Protein AF-A0A961D1Z7-F1 (afdb_monomer_lite)

Sequence (197 aa):
MRGFTRGAAAWIAILIVIGVMQIVRAQWFDATVFLGGAALLGADRLRPVRGTRRAALRVPTGAIAPVLIGAGVVAMLLSRHSLPLQVLICAIGAFVIVAASSGAPADADTDADAGAGGDAERWPPGVRRLAWSWSLIVIVGCLWELGEFIVGRVRPSEPAFALSDLADPALASPIGQALFVALWILGGWYLVSRARA

Secondary structure (DSSP, 8-state):
-----HHHHHHHHHHHHHHHHHHHTT-HHHHHHHHHHHHHHHHHHHS------PPP----HHHHHHHHHHHHHHHHHS-TT-HHHHHHHHHHHHHHHHHHHH---TTGGG-TT--SSS-S----HHHHHHHHHHHHHHHHHHHHHHHHHHHHHH-TTSPP--HHHHHHHHHHSHHHHHHHHHHHHHHHHHHHHHHH-

pLDDT: mean 78.61, std 14.69, range [36.41, 94.56]

Structure (mmCIF, N/CA/C/O backbone):
data_AF-A0A961D1Z7-F1
#
_entry.id   AF-A0A961D1Z7-F1
#
loop_
_atom_site.group_PDB
_atom_site.id
_atom_site.type_symbol
_atom_site.label_atom_id
_atom_site.label_alt_id
_atom_site.label_comp_id
_atom_site.label_asym_id
_atom_site.label_entity_id
_atom_site.label_seq_id
_atom_site.pdbx_PDB_ins_code
_atom_site.Cartn_x
_atom_site.Cartn_y
_atom_site.Cartn_z
_atom_site.occupancy
_atom_site.B_iso_or_equiv
_atom_site.auth_seq_id
_atom_site.auth_comp_id
_atom_site.auth_asym_id
_atom_site.auth_atom_id
_atom_site.pdbx_PDB_model_num
ATOM 1 N N . MET A 1 1 ? -12.103 -23.649 18.353 1.00 53.81 1 MET A N 1
ATOM 2 C CA . MET A 1 1 ? -11.420 -23.324 17.079 1.00 53.81 1 MET A CA 1
ATOM 3 C C . MET A 1 1 ? -12.339 -22.393 16.308 1.00 53.81 1 MET A C 1
ATOM 5 O O . MET A 1 1 ? -13.523 -22.697 16.242 1.00 53.81 1 MET A O 1
ATOM 9 N N . ARG A 1 2 ? -11.861 -21.252 15.795 1.00 60.81 2 ARG A N 1
ATOM 10 C CA . ARG A 1 2 ? -12.714 -20.387 14.962 1.00 60.81 2 ARG A CA 1
ATOM 11 C C . ARG A 1 2 ? -12.908 -21.081 13.613 1.00 60.81 2 ARG A C 1
ATOM 13 O O . ARG A 1 2 ? -11.921 -21.384 12.948 1.00 60.81 2 ARG A O 1
ATOM 20 N N . GLY A 1 3 ? -14.152 -21.354 13.219 1.00 67.75 3 GLY A N 1
ATOM 21 C CA . GLY A 1 3 ? -14.441 -21.869 11.879 1.00 67.75 3 GLY A CA 1
ATOM 22 C C . GLY A 1 3 ? -13.907 -20.914 10.805 1.00 67.75 3 GLY A C 1
ATOM 23 O O . GLY A 1 3 ? -13.894 -19.693 10.993 1.00 67.75 3 GLY A O 1
ATOM 24 N N . PHE A 1 4 ? -13.434 -21.450 9.679 1.00 75.44 4 PHE A N 1
ATOM 25 C CA . PHE A 1 4 ? -13.023 -20.619 8.550 1.00 75.44 4 PHE A CA 1
ATOM 26 C C . PHE A 1 4 ? -14.253 -19.933 7.953 1.00 75.44 4 PHE A C 1
ATOM 28 O O . PHE A 1 4 ? -15.052 -20.547 7.249 1.00 75.44 4 PHE A O 1
ATOM 35 N N . THR A 1 5 ? -14.408 -18.635 8.215 1.00 83.88 5 THR A N 1
ATOM 36 C CA . THR A 1 5 ? -15.363 -17.825 7.459 1.00 83.88 5 THR A CA 1
ATOM 37 C C . THR A 1 5 ? -14.906 -17.761 6.001 1.00 83.88 5 THR A C 1
ATOM 39 O O . THR A 1 5 ? -13.712 -17.623 5.721 1.00 83.88 5 THR A O 1
ATOM 42 N N . ARG A 1 6 ? -15.850 -17.839 5.054 1.00 81.12 6 ARG A N 1
ATOM 43 C CA . ARG A 1 6 ? -15.548 -17.801 3.608 1.00 81.12 6 ARG A CA 1
ATOM 44 C C . ARG A 1 6 ? -14.705 -16.580 3.226 1.00 81.12 6 ARG A C 1
ATOM 46 O O . ARG A 1 6 ? -13.773 -16.702 2.443 1.00 81.12 6 ARG A O 1
ATOM 53 N N . GLY A 1 7 ? -14.982 -15.427 3.841 1.00 81.50 7 GLY A N 1
ATOM 54 C CA . GLY A 1 7 ? -14.214 -14.200 3.616 1.00 81.50 7 GLY A CA 1
ATOM 55 C C . GLY A 1 7 ? -12.759 -14.299 4.078 1.00 81.50 7 GLY A C 1
ATOM 56 O O . GLY A 1 7 ? -11.861 -13.844 3.382 1.00 81.50 7 GLY A O 1
ATOM 57 N N . ALA A 1 8 ? -12.497 -14.941 5.216 1.00 80.06 8 ALA A N 1
ATOM 58 C CA . ALA 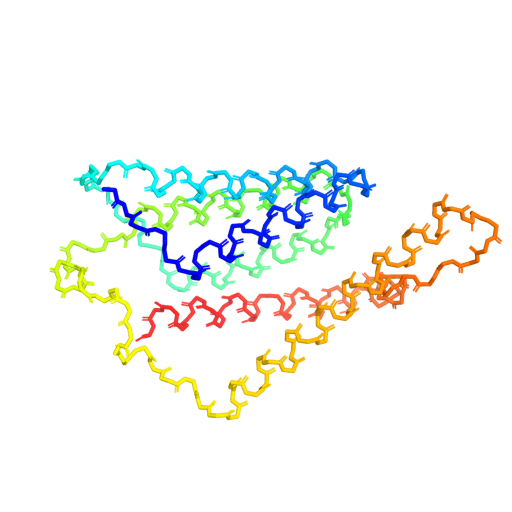A 1 8 ? -11.132 -15.120 5.697 1.00 80.06 8 ALA A CA 1
ATOM 59 C C . ALA A 1 8 ? -10.329 -16.097 4.840 1.00 80.06 8 ALA A C 1
ATOM 61 O O . ALA A 1 8 ? -9.167 -15.835 4.544 1.00 80.06 8 ALA A O 1
ATOM 62 N N . ALA A 1 9 ? -10.961 -17.199 4.427 1.00 87.06 9 ALA A N 1
ATOM 63 C CA . ALA A 1 9 ? -10.362 -18.141 3.490 1.00 87.06 9 ALA A CA 1
ATOM 64 C C . ALA A 1 9 ? -10.005 -17.440 2.170 1.00 87.06 9 ALA A C 1
ATOM 66 O O . ALA A 1 9 ? -8.892 -17.604 1.679 1.00 87.06 9 ALA A O 1
ATOM 67 N N . ALA A 1 10 ? -10.912 -16.605 1.648 1.00 85.81 10 ALA A N 1
ATOM 68 C CA . ALA A 1 10 ? -10.671 -15.818 0.443 1.00 85.81 10 ALA A CA 1
ATOM 69 C C . ALA A 1 10 ? -9.479 -14.861 0.608 1.00 85.81 10 ALA A C 1
ATOM 71 O O . ALA A 1 10 ? -8.598 -14.841 -0.244 1.00 85.81 10 ALA A O 1
ATOM 72 N N . TRP A 1 11 ? -9.396 -14.124 1.720 1.00 85.81 11 TRP A N 1
ATOM 73 C CA . TRP A 1 11 ? -8.263 -13.230 1.986 1.00 85.81 11 TRP A CA 1
ATOM 74 C C . TRP A 1 11 ? -6.929 -13.966 2.101 1.00 85.81 11 TRP A C 1
ATOM 76 O O . TRP A 1 11 ? -5.944 -13.536 1.506 1.00 85.81 11 TRP A O 1
ATOM 86 N N . ILE A 1 12 ? -6.890 -15.087 2.826 1.00 88.88 12 ILE A N 1
ATOM 87 C CA . ILE A 1 12 ? -5.676 -15.905 2.942 1.00 88.88 12 ILE A CA 1
ATOM 88 C C . ILE A 1 12 ? -5.259 -16.429 1.564 1.00 88.88 12 ILE A C 1
ATOM 90 O O . ILE A 1 12 ? -4.087 -16.333 1.211 1.00 88.88 12 ILE A O 1
ATOM 94 N N . ALA A 1 13 ? -6.208 -16.915 0.759 1.00 89.00 13 ALA A N 1
ATOM 95 C CA . ALA A 1 13 ? -5.935 -17.371 -0.600 1.00 89.00 13 ALA A CA 1
ATOM 96 C C . ALA A 1 13 ? -5.374 -16.244 -1.482 1.00 89.00 13 ALA A C 1
ATOM 98 O O . ALA A 1 13 ? -4.378 -16.456 -2.167 1.00 89.00 13 ALA A O 1
ATOM 99 N N . ILE A 1 14 ? -5.951 -15.039 -1.419 1.00 87.25 14 ILE A N 1
ATOM 100 C CA . ILE A 1 14 ? -5.452 -13.863 -2.149 1.00 87.25 14 ILE A CA 1
ATOM 101 C C . ILE A 1 14 ? -4.004 -13.551 -1.751 1.00 87.25 14 ILE A C 1
ATOM 103 O O . ILE A 1 14 ? -3.158 -13.395 -2.627 1.00 87.25 14 ILE A O 1
ATOM 107 N N . LEU A 1 15 ? -3.689 -13.509 -0.452 1.00 89.88 15 LEU A N 1
ATOM 108 C CA . LEU A 1 15 ? -2.325 -13.245 0.023 1.00 89.88 15 LEU A CA 1
ATOM 109 C C . LEU A 1 15 ? -1.331 -14.318 -0.439 1.00 89.88 15 LEU A C 1
ATOM 111 O O . LEU A 1 15 ? -0.210 -13.984 -0.815 1.00 89.88 15 LEU A O 1
ATOM 115 N N . ILE A 1 16 ? -1.742 -15.589 -0.456 1.00 93.69 16 ILE A N 1
ATOM 116 C CA . ILE A 1 16 ? -0.922 -16.690 -0.979 1.00 93.69 16 ILE A CA 1
ATOM 117 C C . ILE A 1 16 ? -0.660 -16.499 -2.472 1.00 93.69 16 ILE A C 1
ATOM 119 O O . ILE A 1 16 ? 0.490 -16.575 -2.894 1.00 93.69 16 ILE A O 1
ATOM 123 N N . VAL A 1 17 ? -1.700 -16.219 -3.263 1.00 90.88 17 VAL A N 1
ATOM 124 C CA . VAL A 1 17 ? -1.565 -15.991 -4.708 1.00 90.88 17 VAL A CA 1
ATOM 125 C C . VAL A 1 17 ? -0.614 -14.825 -4.977 1.00 90.88 17 VAL A C 1
ATOM 127 O O . VAL A 1 17 ? 0.315 -14.977 -5.766 1.00 90.88 17 VAL A O 1
ATOM 130 N N . ILE A 1 18 ? -0.774 -13.697 -4.275 1.00 89.62 18 ILE A N 1
ATOM 131 C CA . ILE A 1 18 ? 0.143 -12.553 -4.389 1.00 89.62 18 ILE A CA 1
ATOM 132 C C . ILE A 1 18 ? 1.567 -12.968 -4.000 1.00 89.62 18 ILE A C 1
ATOM 134 O O . ILE A 1 18 ? 2.507 -12.698 -4.740 1.00 89.62 18 ILE A O 1
ATOM 138 N N . GLY A 1 19 ? 1.747 -13.657 -2.874 1.00 92.19 19 GLY A N 1
ATOM 139 C CA . GLY A 1 19 ? 3.060 -14.103 -2.414 1.00 92.19 19 GLY A CA 1
ATOM 140 C C . GLY A 1 19 ? 3.781 -15.006 -3.420 1.00 92.19 19 GLY A C 1
ATOM 141 O O . GLY A 1 19 ? 4.952 -14.781 -3.720 1.00 92.19 19 GLY A O 1
ATOM 142 N N . VAL A 1 20 ? 3.075 -15.980 -4.001 1.00 91.62 20 VAL A N 1
ATOM 143 C CA . VAL A 1 20 ? 3.607 -16.868 -5.051 1.00 91.62 20 VAL A CA 1
ATOM 144 C C . VAL A 1 20 ? 4.015 -16.070 -6.287 1.00 91.62 20 VAL A C 1
ATOM 146 O O . VAL A 1 20 ? 5.102 -16.272 -6.828 1.00 91.62 20 VAL A O 1
ATOM 149 N N . MET A 1 21 ? 3.184 -15.117 -6.702 1.00 86.25 21 MET A N 1
ATOM 150 C CA . MET A 1 21 ? 3.496 -14.227 -7.818 1.00 86.25 21 MET A CA 1
ATOM 151 C C . MET A 1 21 ? 4.768 -13.407 -7.576 1.00 86.25 21 MET A C 1
ATOM 153 O O . MET A 1 21 ? 5.585 -13.249 -8.483 1.00 86.25 21 MET A O 1
ATOM 157 N N . GLN A 1 22 ? 4.988 -12.930 -6.349 1.00 89.38 22 GLN A N 1
ATOM 158 C CA . GLN A 1 22 ? 6.203 -12.185 -6.012 1.00 89.38 22 GLN A CA 1
ATOM 159 C C . GLN A 1 22 ? 7.463 -13.063 -6.028 1.00 89.38 22 GLN A C 1
ATOM 161 O O . GLN A 1 22 ? 8.524 -12.590 -6.437 1.00 89.38 22 GLN A O 1
ATOM 166 N N . ILE A 1 23 ? 7.356 -14.354 -5.686 1.00 90.75 23 ILE A N 1
ATOM 167 C CA . ILE A 1 23 ? 8.459 -15.321 -5.854 1.00 90.75 23 ILE A CA 1
ATOM 168 C C . ILE A 1 23 ? 8.823 -15.454 -7.334 1.00 90.75 23 ILE A C 1
ATOM 170 O O . ILE A 1 23 ? 9.996 -15.379 -7.693 1.00 90.75 23 ILE A O 1
ATOM 174 N N . VAL A 1 24 ? 7.821 -15.595 -8.206 1.00 86.06 24 VAL A N 1
ATOM 175 C CA . VAL A 1 24 ? 8.023 -15.692 -9.660 1.00 86.06 24 VAL A CA 1
ATOM 176 C C . VAL A 1 24 ? 8.729 -14.439 -10.209 1.00 86.06 24 VAL A C 1
ATOM 178 O O . VAL A 1 24 ? 9.620 -14.546 -11.058 1.00 86.06 24 VAL A O 1
ATOM 181 N N . ARG A 1 25 ? 8.411 -13.260 -9.658 1.00 82.69 25 ARG A N 1
ATOM 182 C CA . ARG A 1 25 ? 9.062 -11.973 -9.968 1.00 82.69 25 ARG A CA 1
ATOM 183 C C . ARG A 1 25 ? 10.421 -11.755 -9.285 1.00 82.69 25 ARG A C 1
ATOM 185 O O . ARG A 1 25 ? 11.023 -10.702 -9.484 1.00 82.69 25 ARG A O 1
ATOM 192 N N . ALA A 1 26 ? 10.918 -12.721 -8.508 1.00 87.75 26 ALA A N 1
ATOM 193 C CA . ALA A 1 26 ? 12.137 -12.614 -7.698 1.00 87.75 26 ALA A CA 1
ATOM 194 C C . ALA A 1 26 ? 12.136 -11.429 -6.702 1.00 87.75 26 ALA A C 1
ATOM 196 O O . ALA A 1 26 ? 13.191 -10.922 -6.322 1.00 87.75 26 ALA A O 1
ATOM 197 N N . GLN A 1 27 ? 10.952 -11.002 -6.251 1.00 87.50 27 GLN A N 1
ATOM 198 C CA . GLN A 1 27 ? 10.766 -9.969 -5.228 1.00 87.50 27 GLN A CA 1
ATOM 199 C C . GLN A 1 27 ? 10.616 -10.627 -3.850 1.00 87.50 27 GLN A C 1
ATOM 201 O O . GLN A 1 27 ? 9.523 -10.744 -3.293 1.00 87.50 27 GLN A O 1
ATOM 206 N N . TRP A 1 28 ? 11.734 -11.107 -3.301 1.00 90.19 28 TRP A N 1
ATOM 207 C CA . TRP A 1 28 ? 11.751 -11.913 -2.072 1.00 90.19 28 TRP A CA 1
ATOM 208 C C . TRP A 1 28 ? 11.173 -11.198 -0.846 1.00 90.19 28 TRP A C 1
ATOM 210 O O . TRP A 1 28 ? 10.519 -11.834 -0.016 1.00 90.19 28 TRP A O 1
ATOM 220 N N . PHE A 1 29 ? 11.392 -9.885 -0.735 1.00 86.69 29 PHE A N 1
ATOM 221 C CA . PHE A 1 29 ? 10.845 -9.081 0.358 1.00 86.69 29 PHE A CA 1
ATOM 222 C C . PHE A 1 29 ? 9.312 -9.085 0.327 1.00 86.69 29 PHE A C 1
ATOM 224 O O . PHE A 1 29 ? 8.680 -9.505 1.296 1.00 86.69 29 PHE A O 1
ATOM 231 N N . ASP A 1 30 ? 8.721 -8.727 -0.815 1.00 85.81 30 ASP A N 1
ATOM 232 C CA . ASP A 1 30 ? 7.268 -8.689 -0.983 1.00 85.81 30 ASP A CA 1
ATOM 233 C C . ASP A 1 30 ? 6.652 -10.074 -0.768 1.00 85.81 30 A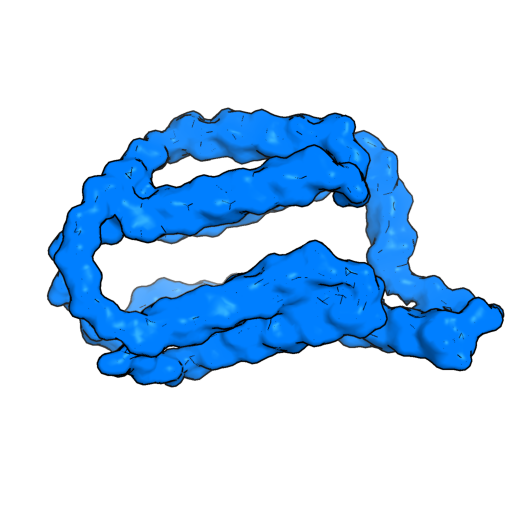SP A C 1
ATOM 235 O O . ASP A 1 30 ? 5.683 -10.218 -0.022 1.00 85.81 30 ASP A O 1
ATOM 239 N N . ALA A 1 31 ? 7.257 -11.117 -1.346 1.00 91.88 31 ALA A N 1
ATOM 240 C CA . ALA A 1 31 ? 6.827 -12.496 -1.135 1.00 91.88 31 ALA A CA 1
ATOM 241 C C . ALA A 1 31 ? 6.768 -12.855 0.358 1.00 91.88 31 ALA A C 1
ATOM 243 O O . ALA A 1 31 ? 5.783 -13.429 0.822 1.00 91.88 31 ALA A O 1
ATOM 244 N N . THR A 1 32 ? 7.794 -12.471 1.121 1.00 91.44 32 THR A N 1
ATOM 245 C CA . THR A 1 32 ? 7.872 -12.731 2.564 1.00 91.44 32 THR A CA 1
ATOM 246 C C . THR A 1 32 ? 6.786 -11.983 3.328 1.00 91.44 32 THR A C 1
ATOM 248 O O . THR A 1 32 ? 6.157 -12.564 4.211 1.00 91.44 32 THR A O 1
ATOM 251 N N . VAL A 1 33 ? 6.516 -10.723 2.979 1.00 88.31 33 VAL A N 1
ATOM 252 C CA . VAL A 1 33 ? 5.456 -9.926 3.614 1.00 88.31 33 VAL A CA 1
ATOM 253 C C . VAL A 1 33 ? 4.083 -10.561 3.378 1.00 88.31 33 VAL A C 1
ATOM 255 O O . VAL A 1 33 ? 3.330 -10.771 4.331 1.00 88.31 33 VAL A O 1
ATOM 258 N N . PHE A 1 34 ? 3.761 -10.925 2.133 1.00 91.25 34 PHE A N 1
ATOM 259 C CA . PHE A 1 34 ? 2.452 -11.487 1.793 1.00 91.25 34 PHE A CA 1
ATOM 260 C C . PHE A 1 34 ? 2.254 -12.908 2.337 1.00 91.25 34 PHE A C 1
ATOM 262 O O . PHE A 1 34 ? 1.225 -13.188 2.959 1.00 91.25 34 PHE A O 1
ATOM 269 N N . LEU A 1 35 ? 3.240 -13.796 2.175 1.00 94.56 35 LEU A N 1
ATOM 270 C CA . LEU A 1 35 ? 3.168 -15.163 2.705 1.00 94.56 35 LEU A CA 1
ATOM 271 C C . LEU A 1 35 ? 3.238 -15.188 4.233 1.00 94.56 35 LEU A C 1
ATOM 273 O O . LEU A 1 35 ? 2.509 -15.950 4.866 1.00 94.56 35 LEU A O 1
ATOM 277 N N . GLY A 1 36 ? 4.055 -14.324 4.838 1.00 92.06 36 GLY A N 1
ATOM 278 C CA . GLY A 1 36 ? 4.109 -14.141 6.286 1.00 92.06 36 GLY A CA 1
ATOM 279 C C . GLY A 1 36 ? 2.772 -13.656 6.843 1.00 92.06 36 GLY A C 1
ATOM 280 O O . GLY A 1 36 ? 2.272 -14.217 7.816 1.00 92.06 36 GLY A O 1
ATOM 281 N N . GLY A 1 37 ? 2.135 -12.683 6.182 1.00 88.50 37 GLY A N 1
ATOM 282 C CA . GLY A 1 37 ? 0.782 -12.232 6.513 1.00 88.50 37 GLY A CA 1
ATOM 283 C C . GLY A 1 37 ? -0.259 -13.350 6.411 1.00 88.50 37 GLY A C 1
ATOM 284 O O . GLY A 1 37 ? -1.054 -13.534 7.334 1.00 88.50 37 GLY A O 1
ATOM 285 N N . ALA A 1 38 ? -0.223 -14.147 5.338 1.00 91.50 38 ALA A N 1
ATOM 286 C CA . ALA A 1 38 ? -1.102 -15.306 5.168 1.00 91.50 38 ALA A CA 1
ATOM 287 C C . ALA A 1 38 ? -0.904 -16.349 6.281 1.00 91.50 38 ALA A C 1
ATOM 289 O O . ALA A 1 38 ? -1.881 -16.838 6.854 1.00 91.50 38 ALA A O 1
ATOM 290 N N . ALA A 1 39 ? 0.350 -16.652 6.627 1.00 91.75 39 ALA A N 1
ATOM 291 C CA . ALA A 1 39 ? 0.698 -17.586 7.692 1.00 91.75 39 ALA A CA 1
ATOM 292 C C . ALA A 1 39 ? 0.244 -17.081 9.068 1.00 91.75 39 ALA A C 1
ATOM 294 O O . ALA A 1 39 ? -0.341 -17.845 9.834 1.00 91.75 39 ALA A O 1
ATOM 295 N N . LEU A 1 40 ? 0.449 -15.794 9.370 1.00 87.19 40 LEU A N 1
ATOM 296 C CA . LEU A 1 40 ? -0.011 -15.172 10.614 1.00 87.19 40 LEU A CA 1
ATOM 297 C C . LEU A 1 40 ? -1.537 -15.198 10.727 1.00 87.19 40 LEU A C 1
ATOM 299 O O . LEU A 1 40 ? -2.057 -15.568 11.779 1.00 87.19 40 LEU A O 1
ATOM 303 N N . LEU A 1 41 ? -2.255 -14.869 9.650 1.00 84.69 41 LEU A N 1
ATOM 304 C CA . LEU A 1 41 ? -3.716 -14.941 9.615 1.00 84.69 41 LEU A CA 1
ATOM 305 C C . LEU A 1 41 ? -4.219 -16.377 9.781 1.00 84.69 41 LEU A C 1
ATOM 307 O O . LEU A 1 41 ? -5.170 -16.602 10.524 1.00 84.69 41 LEU A O 1
ATOM 311 N N . GLY A 1 42 ? -3.575 -17.352 9.137 1.00 87.31 42 GLY A N 1
ATOM 312 C CA . GLY A 1 42 ? -3.885 -18.769 9.324 1.00 87.31 42 GLY A CA 1
ATOM 313 C C . GLY A 1 42 ? -3.642 -19.224 10.765 1.00 87.31 42 GLY A C 1
ATOM 314 O O . GLY A 1 42 ? -4.515 -19.839 11.378 1.00 87.31 42 GLY A O 1
ATOM 315 N N . ALA A 1 43 ? -2.494 -18.861 11.340 1.00 86.56 43 ALA A N 1
ATOM 316 C CA . ALA A 1 43 ? -2.125 -19.196 12.711 1.00 86.56 43 ALA A CA 1
ATOM 317 C C . ALA A 1 43 ? -3.069 -18.564 13.744 1.00 86.56 43 ALA A C 1
ATOM 319 O O . ALA A 1 43 ? -3.440 -19.230 14.710 1.00 86.56 43 ALA A O 1
ATOM 320 N N . ASP A 1 44 ? -3.506 -17.319 13.535 1.00 82.25 44 ASP A N 1
ATOM 321 C CA . ASP A 1 44 ? -4.490 -16.653 14.397 1.00 82.25 44 ASP A CA 1
ATOM 322 C C . ASP A 1 44 ? -5.809 -17.441 14.482 1.00 82.25 44 ASP A C 1
ATOM 324 O O . ASP A 1 44 ? -6.408 -17.543 15.551 1.00 82.25 44 ASP A O 1
ATOM 328 N N . ARG A 1 45 ? -6.231 -18.106 13.397 1.00 81.12 45 ARG A N 1
ATOM 329 C CA . ARG A 1 45 ? -7.438 -18.958 13.410 1.00 81.12 45 ARG A CA 1
ATOM 330 C C . ARG A 1 45 ? -7.270 -20.254 14.184 1.00 81.12 45 ARG A C 1
ATOM 332 O O . ARG A 1 45 ? -8.251 -20.775 14.721 1.00 81.12 45 ARG A O 1
ATOM 339 N N . LEU A 1 46 ? -6.044 -20.759 14.247 1.00 81.06 46 LEU A N 1
ATOM 340 C CA . LEU A 1 46 ? -5.709 -21.983 14.967 1.00 81.06 46 LEU A CA 1
ATOM 341 C C . LEU A 1 46 ? -5.474 -21.732 16.463 1.00 81.06 46 LEU A C 1
ATOM 343 O O . LEU A 1 46 ? -5.552 -22.675 17.252 1.00 81.06 46 LEU A O 1
ATOM 347 N N . ARG A 1 47 ? -5.215 -20.484 16.881 1.00 74.19 47 ARG A N 1
ATOM 348 C CA . ARG A 1 47 ? -4.950 -20.159 18.288 1.00 74.19 47 ARG A CA 1
ATOM 349 C C . ARG A 1 47 ? -6.201 -20.348 19.164 1.00 74.19 47 ARG A C 1
ATOM 351 O O . ARG A 1 47 ? -7.263 -19.801 18.858 1.00 74.19 47 ARG A O 1
ATOM 358 N N . PRO A 1 48 ? -6.094 -21.084 20.288 1.00 63.66 48 PRO A N 1
ATOM 359 C CA . PRO A 1 48 ? -7.123 -21.096 21.322 1.00 63.66 48 PRO A CA 1
ATOM 360 C C . PRO A 1 48 ? -7.307 -19.685 21.890 1.00 63.66 48 PRO A C 1
ATOM 362 O O . PRO A 1 48 ? -6.318 -18.990 22.131 1.00 63.66 48 PRO A O 1
ATOM 365 N N . VAL A 1 49 ? -8.555 -19.274 22.133 1.00 59.09 49 VAL A N 1
ATOM 366 C CA . VAL A 1 49 ? -8.883 -17.988 22.765 1.00 59.09 49 VAL A CA 1
ATOM 367 C C . VAL A 1 49 ? -8.341 -18.004 24.195 1.00 59.09 49 VAL A C 1
ATOM 369 O O . VAL A 1 49 ? -8.989 -18.487 25.117 1.00 59.09 49 VAL A O 1
ATOM 372 N N . ARG A 1 50 ? -7.112 -17.529 24.392 1.00 55.66 50 ARG A N 1
ATOM 373 C CA . ARG A 1 50 ? -6.578 -17.235 25.722 1.00 55.66 50 ARG A CA 1
ATOM 374 C C . ARG A 1 50 ? -6.750 -15.742 25.944 1.00 55.66 50 ARG A C 1
ATOM 376 O O . ARG A 1 50 ? -6.018 -14.942 25.372 1.00 55.66 50 ARG A O 1
ATOM 383 N N . GLY A 1 51 ? -7.762 -15.394 26.738 1.00 52.22 51 GLY A N 1
ATOM 384 C CA . GLY A 1 51 ? -8.147 -14.028 27.092 1.00 52.22 51 GLY A CA 1
ATOM 385 C C . GLY A 1 51 ? -7.128 -13.334 27.993 1.00 52.22 51 GLY A C 1
ATOM 386 O O . GLY A 1 51 ? -7.425 -12.980 29.129 1.00 52.22 51 GLY A O 1
ATOM 387 N N . THR A 1 52 ? -5.904 -13.134 27.510 1.00 52.84 52 THR A N 1
ATOM 388 C CA . THR A 1 52 ? -4.951 -12.259 28.190 1.00 52.84 52 THR A CA 1
ATOM 389 C C . THR A 1 52 ? -5.323 -10.815 27.884 1.00 52.84 52 THR A C 1
ATOM 391 O O . THR A 1 52 ? -5.030 -10.320 26.795 1.00 52.84 52 THR A O 1
ATOM 394 N N . ARG A 1 53 ? -5.975 -10.156 28.851 1.00 51.97 53 ARG A N 1
ATOM 395 C CA . ARG A 1 53 ? -6.187 -8.703 28.876 1.00 51.97 53 ARG A CA 1
ATOM 396 C C . ARG A 1 53 ? -4.838 -8.010 28.683 1.00 51.97 53 ARG A C 1
ATOM 398 O O . ARG A 1 53 ? -3.989 -8.054 29.570 1.00 51.97 53 ARG A O 1
ATOM 405 N N . ARG A 1 54 ? -4.624 -7.394 27.524 1.00 55.28 54 ARG A N 1
ATOM 406 C CA . ARG A 1 54 ? -3.495 -6.486 27.300 1.00 55.28 54 ARG A CA 1
ATOM 407 C C . ARG A 1 54 ? -4.020 -5.063 27.387 1.00 55.28 54 ARG A C 1
ATOM 409 O O . ARG A 1 54 ? -5.103 -4.775 26.892 1.00 55.28 54 ARG A O 1
ATOM 416 N N . ALA A 1 55 ? -3.274 -4.201 28.070 1.00 55.41 55 ALA A N 1
ATOM 417 C CA . ALA A 1 55 ? -3.607 -2.789 28.157 1.00 55.41 55 ALA A CA 1
ATOM 418 C C . ALA A 1 55 ? -3.575 -2.173 26.751 1.00 55.41 55 ALA A C 1
ATOM 420 O O . ALA A 1 55 ? -2.594 -2.339 26.026 1.00 55.41 55 ALA A O 1
ATOM 421 N N . ALA A 1 56 ? -4.647 -1.477 26.381 1.00 58.84 56 ALA A N 1
ATOM 422 C CA . ALA A 1 56 ? -4.771 -0.832 25.085 1.00 58.84 56 ALA A CA 1
ATOM 423 C C . ALA A 1 56 ? -3.825 0.354 24.949 1.00 58.84 56 ALA A C 1
ATOM 425 O O . ALA A 1 56 ? -3.930 1.317 25.712 1.00 58.84 56 ALA A O 1
ATOM 426 N N . LEU A 1 57 ? -2.962 0.334 23.923 1.00 62.59 57 LEU A N 1
ATOM 427 C CA . LEU A 1 57 ? -2.357 1.569 23.442 1.00 62.59 57 LEU A CA 1
ATOM 428 C C . LEU A 1 57 ? -3.465 2.400 22.794 1.00 62.59 57 LEU A C 1
ATOM 430 O O . LEU A 1 57 ? -3.837 2.214 21.635 1.00 62.59 57 LEU A O 1
ATOM 434 N N . ARG A 1 58 ? -4.009 3.342 23.562 1.00 67.62 58 ARG A N 1
ATOM 435 C CA . ARG A 1 58 ? -4.906 4.366 23.035 1.00 67.62 58 ARG A CA 1
ATOM 436 C C . ARG A 1 58 ? -4.070 5.389 22.279 1.00 67.62 58 ARG A C 1
ATOM 438 O O . ARG A 1 58 ? -3.565 6.338 22.867 1.00 67.62 58 ARG A O 1
ATOM 445 N N . VAL A 1 59 ? -3.912 5.186 20.973 1.00 67.44 59 VAL A N 1
ATOM 446 C CA . VAL A 1 59 ? -3.282 6.186 20.103 1.00 67.44 59 VAL A CA 1
ATOM 447 C C . VAL A 1 59 ? -4.299 7.307 19.851 1.00 67.44 59 VAL A C 1
ATOM 449 O O . VAL A 1 59 ? -5.328 7.047 19.209 1.00 67.44 59 VAL A O 1
ATOM 452 N N . PRO A 1 60 ? -4.056 8.539 20.344 1.00 74.06 60 PRO A N 1
ATOM 453 C CA . PRO A 1 60 ? -4.981 9.644 20.137 1.00 74.06 60 PRO A CA 1
ATOM 454 C C . PRO A 1 60 ? -5.105 9.927 18.638 1.00 74.06 60 PRO A C 1
ATOM 456 O O . PRO A 1 60 ? -4.103 10.020 17.933 1.00 74.06 60 PRO A O 1
ATOM 459 N N . THR A 1 61 ? -6.336 10.072 18.138 1.00 70.81 61 THR A N 1
ATOM 460 C CA . THR A 1 61 ? -6.612 10.295 16.705 1.00 70.81 61 THR A CA 1
ATOM 461 C C . THR A 1 61 ? -5.847 11.502 16.152 1.00 70.81 61 THR A C 1
ATOM 463 O O . THR A 1 61 ? -5.351 11.456 15.030 1.00 70.81 61 THR A O 1
ATOM 466 N N . GLY A 1 62 ? -5.665 12.542 16.975 1.00 77.38 62 GLY A N 1
ATOM 467 C CA . GLY A 1 62 ? -4.881 13.729 16.625 1.00 77.38 62 GLY A CA 1
ATOM 468 C C . GLY A 1 62 ? -3.389 13.467 16.388 1.00 77.38 62 GLY A C 1
ATOM 469 O O . GLY A 1 62 ? -2.764 14.229 15.663 1.00 77.38 62 GLY A O 1
ATOM 470 N N . ALA A 1 63 ? -2.820 12.381 16.928 1.00 78.94 63 ALA A N 1
ATOM 471 C CA . ALA A 1 63 ? -1.430 11.993 16.673 1.00 78.94 63 ALA A CA 1
ATOM 472 C C . ALA A 1 63 ? -1.266 11.137 15.406 1.00 78.94 63 ALA A C 1
ATOM 474 O O . ALA A 1 63 ? -0.161 11.024 14.886 1.00 78.94 63 ALA A O 1
ATOM 475 N N . ILE A 1 64 ? -2.346 10.555 14.874 1.00 76.81 64 ILE A N 1
ATOM 476 C CA . ILE A 1 64 ? -2.277 9.684 13.691 1.00 76.81 64 ILE A CA 1
ATOM 477 C C . ILE A 1 64 ? -1.968 10.504 12.439 1.00 76.81 64 ILE A C 1
ATOM 479 O O . ILE A 1 64 ? -1.081 10.137 11.677 1.00 76.81 64 ILE A O 1
ATOM 483 N N . ALA A 1 65 ? -2.657 11.631 12.247 1.00 76.94 65 ALA A N 1
ATOM 484 C CA . ALA A 1 65 ? -2.454 12.496 11.086 1.00 76.94 65 ALA A CA 1
ATOM 485 C C . ALA A 1 65 ? -0.995 12.980 10.933 1.00 76.94 65 ALA A C 1
ATOM 487 O O . ALA A 1 65 ? -0.417 12.735 9.874 1.00 76.94 65 ALA A O 1
ATOM 488 N N . PRO A 1 66 ? -0.347 13.594 11.948 1.00 80.25 66 PRO A N 1
ATOM 489 C CA . PRO A 1 66 ? 1.037 14.043 11.813 1.00 80.25 66 PRO A CA 1
ATOM 490 C C . PRO A 1 66 ? 2.023 12.882 11.644 1.00 80.25 66 PRO A C 1
ATOM 492 O O . PRO A 1 66 ? 2.994 13.031 10.909 1.00 80.25 66 PRO A O 1
ATOM 495 N N . VAL A 1 67 ? 1.771 11.716 12.254 1.00 82.50 67 VAL A N 1
ATOM 496 C CA . VAL A 1 67 ? 2.608 10.519 12.053 1.00 82.50 67 VAL A CA 1
ATOM 497 C C . VAL A 1 67 ? 2.500 10.007 10.616 1.00 82.50 67 VAL A C 1
ATOM 499 O O . VAL A 1 67 ? 3.524 9.724 10.001 1.00 82.50 67 VAL A O 1
ATOM 502 N N . LEU A 1 68 ? 1.288 9.928 10.056 1.00 80.31 68 LEU A N 1
ATOM 503 C CA . LEU A 1 68 ? 1.079 9.516 8.664 1.00 80.31 68 LEU A CA 1
ATOM 504 C C . LEU A 1 68 ? 1.699 10.513 7.680 1.00 80.31 68 LEU A C 1
ATOM 506 O O . LEU A 1 68 ? 2.363 10.095 6.735 1.00 80.31 68 LEU A O 1
ATOM 510 N N . ILE A 1 69 ? 1.531 11.816 7.921 1.00 83.50 69 ILE A N 1
ATOM 511 C CA . ILE A 1 69 ? 2.148 12.870 7.106 1.00 83.50 69 ILE A CA 1
ATOM 512 C C . ILE A 1 69 ? 3.674 12.775 7.185 1.00 83.50 69 ILE A C 1
ATOM 514 O O . ILE A 1 69 ? 4.332 12.739 6.149 1.00 83.50 69 ILE A O 1
ATOM 518 N N . GLY A 1 70 ? 4.242 12.681 8.390 1.00 85.81 70 GLY A N 1
ATOM 519 C CA . GLY A 1 70 ? 5.685 12.555 8.592 1.00 85.81 70 GLY A CA 1
ATOM 520 C C . GLY A 1 70 ? 6.260 11.314 7.909 1.00 85.81 70 GLY A C 1
ATOM 521 O O . GLY A 1 70 ? 7.248 11.416 7.187 1.00 85.81 70 GLY A O 1
ATOM 522 N N . ALA A 1 71 ? 5.605 10.159 8.059 1.00 83.25 71 ALA A N 1
ATOM 523 C CA . ALA A 1 71 ? 5.985 8.932 7.364 1.00 83.25 71 ALA A CA 1
ATOM 524 C C . ALA A 1 71 ? 5.913 9.085 5.836 1.00 83.25 71 ALA A C 1
ATOM 526 O O . ALA A 1 71 ? 6.816 8.628 5.139 1.00 83.25 71 ALA A O 1
ATOM 527 N N . GLY A 1 72 ? 4.884 9.764 5.319 1.00 82.19 72 GLY A N 1
ATOM 528 C CA . GLY A 1 72 ? 4.747 10.074 3.896 1.00 82.19 72 GLY A CA 1
ATOM 529 C C . GLY A 1 72 ? 5.873 10.960 3.369 1.00 82.19 72 GLY A C 1
ATOM 530 O O . GLY A 1 72 ? 6.462 10.648 2.339 1.00 82.19 72 GLY A O 1
ATOM 531 N N . VAL A 1 73 ? 6.231 12.018 4.101 1.00 85.81 73 VAL A N 1
ATOM 532 C CA . VAL A 1 73 ? 7.354 12.900 3.746 1.00 85.81 73 VAL A CA 1
ATOM 533 C C . VAL A 1 73 ? 8.668 12.122 3.731 1.00 85.81 73 VAL A C 1
ATOM 535 O O . VAL A 1 73 ? 9.415 12.214 2.762 1.00 85.81 73 VAL A O 1
ATOM 538 N N . VAL A 1 74 ? 8.941 11.308 4.756 1.00 85.88 74 VAL A N 1
ATOM 539 C CA . VAL A 1 74 ? 10.146 10.461 4.781 1.00 85.88 74 VAL A CA 1
ATOM 540 C C . VAL A 1 74 ? 10.146 9.490 3.600 1.00 85.88 74 VAL A C 1
ATOM 542 O O . VAL A 1 74 ? 11.173 9.336 2.945 1.00 85.88 74 VAL A O 1
ATOM 545 N N . ALA A 1 75 ? 9.003 8.884 3.272 1.00 81.19 75 ALA A N 1
ATOM 546 C CA . ALA A 1 75 ? 8.891 7.975 2.136 1.00 81.19 75 ALA A CA 1
ATOM 547 C C . ALA A 1 75 ? 9.191 8.654 0.788 1.00 81.19 75 ALA A C 1
ATOM 549 O O . ALA A 1 75 ? 9.769 8.011 -0.081 1.00 81.19 75 ALA A O 1
ATOM 550 N N . MET A 1 76 ? 8.860 9.940 0.622 1.00 83.06 76 MET A N 1
ATOM 551 C CA . MET A 1 76 ? 9.204 10.712 -0.583 1.00 83.06 76 MET A CA 1
ATOM 552 C C . MET A 1 76 ? 10.701 11.021 -0.699 1.00 83.06 76 MET A C 1
ATOM 554 O O . MET A 1 76 ? 11.216 11.174 -1.802 1.00 83.06 76 MET A O 1
ATOM 558 N N . LEU A 1 77 ? 11.404 11.140 0.428 1.00 85.62 77 LEU A N 1
ATOM 559 C CA . LEU A 1 77 ? 12.841 11.435 0.445 1.00 85.62 77 LEU A CA 1
ATOM 560 C C . LEU A 1 77 ? 13.703 10.188 0.223 1.00 85.62 77 LEU A C 1
ATOM 562 O O . LEU A 1 77 ? 14.878 10.296 -0.130 1.00 85.62 77 LEU A O 1
ATOM 566 N N . LEU A 1 78 ? 13.142 9.003 0.454 1.00 86.19 78 LEU A N 1
ATOM 567 C CA . LEU A 1 78 ? 13.839 7.738 0.288 1.00 86.19 78 LEU A CA 1
ATOM 568 C C . LEU A 1 78 ? 13.675 7.214 -1.138 1.00 86.19 78 LEU A C 1
ATOM 570 O O . LEU A 1 78 ? 12.599 7.265 -1.727 1.00 86.19 78 LEU A O 1
ATOM 574 N N . SER A 1 79 ? 14.744 6.633 -1.688 1.00 82.38 79 SER A N 1
ATOM 575 C CA . SER A 1 79 ? 14.636 5.919 -2.962 1.00 82.38 79 SER A CA 1
ATOM 576 C C . SER A 1 79 ? 13.650 4.754 -2.817 1.00 82.38 79 SER A C 1
ATOM 578 O O . SER A 1 79 ? 13.712 3.994 -1.844 1.00 82.38 79 SER A O 1
ATOM 580 N N . ARG A 1 80 ? 12.757 4.605 -3.804 1.00 72.25 80 ARG A N 1
ATOM 581 C CA . ARG A 1 80 ? 11.692 3.586 -3.859 1.00 72.25 80 ARG A CA 1
ATOM 582 C C . ARG A 1 80 ? 12.195 2.165 -3.589 1.00 72.25 80 ARG A C 1
ATOM 584 O O . ARG A 1 80 ? 11.467 1.355 -3.029 1.00 72.25 80 ARG A O 1
ATOM 591 N N . HIS A 1 81 ? 13.433 1.866 -3.970 1.00 75.12 81 HIS A N 1
ATOM 592 C CA . HIS A 1 81 ? 14.028 0.535 -3.823 1.00 75.12 81 HIS A CA 1
ATOM 593 C C . HIS A 1 81 ? 15.055 0.461 -2.687 1.00 75.12 81 HIS A C 1
ATOM 595 O O . HIS A 1 81 ? 15.832 -0.487 -2.603 1.00 75.12 81 HIS A O 1
ATOM 601 N N . SER A 1 82 ? 15.091 1.467 -1.813 1.00 85.88 82 SER A N 1
ATOM 602 C CA . SER A 1 82 ? 16.084 1.545 -0.747 1.00 85.88 82 SER A CA 1
ATOM 603 C C . SER A 1 82 ? 15.692 0.714 0.478 1.00 85.88 82 SER A C 1
ATOM 605 O O . SER A 1 82 ? 14.529 0.656 0.882 1.00 85.88 82 SER A O 1
ATOM 607 N N . LEU A 1 83 ? 16.696 0.100 1.110 1.00 88.00 83 LEU A N 1
ATOM 608 C CA . LEU A 1 83 ? 16.540 -0.634 2.369 1.00 88.00 83 LEU A CA 1
ATOM 609 C C . LEU A 1 83 ? 15.877 0.215 3.479 1.00 88.00 83 LEU A C 1
ATOM 611 O O . LEU A 1 83 ? 14.996 -0.309 4.160 1.00 88.00 83 LEU A O 1
ATOM 615 N N . PRO A 1 84 ? 16.207 1.515 3.663 1.00 89.31 84 PRO A N 1
ATOM 616 C CA . PRO A 1 84 ? 15.544 2.348 4.665 1.00 89.31 84 PRO A CA 1
ATOM 617 C C . PRO A 1 84 ? 14.027 2.448 4.478 1.00 89.31 84 PRO A C 1
ATOM 619 O O . PRO A 1 84 ? 13.296 2.435 5.467 1.00 89.31 84 PRO A O 1
ATOM 622 N N . LEU A 1 85 ? 13.539 2.502 3.233 1.00 85.19 85 LEU A N 1
ATOM 623 C CA . LEU A 1 85 ? 12.101 2.563 2.965 1.00 85.19 85 LEU A CA 1
ATOM 624 C C . LEU A 1 85 ? 11.412 1.253 3.365 1.00 85.19 85 LEU A C 1
ATOM 626 O O . LEU A 1 85 ? 10.350 1.278 3.983 1.00 85.19 85 LEU A O 1
ATOM 630 N N . GLN A 1 86 ? 12.043 0.113 3.080 1.00 83.81 86 GLN A N 1
ATOM 631 C CA . GLN A 1 86 ? 11.543 -1.198 3.505 1.00 83.81 86 GLN A CA 1
ATOM 632 C C . GLN A 1 86 ? 11.472 -1.297 5.033 1.00 83.81 86 GLN A C 1
ATOM 634 O O . GLN A 1 86 ? 10.455 -1.722 5.580 1.00 83.81 86 GLN A O 1
ATOM 639 N N . VAL A 1 87 ? 12.518 -0.843 5.734 1.00 88.50 87 VAL A N 1
ATOM 640 C CA . VAL A 1 87 ? 12.549 -0.798 7.205 1.00 88.50 87 VAL A CA 1
ATOM 641 C C . VAL A 1 87 ? 11.436 0.095 7.752 1.00 88.50 87 VAL A C 1
ATOM 643 O O . VAL A 1 87 ? 10.746 -0.309 8.686 1.00 88.50 87 VAL A O 1
ATOM 646 N N . LEU A 1 88 ? 11.214 1.270 7.154 1.00 87.12 88 LEU A N 1
ATOM 647 C CA . LEU A 1 88 ? 10.137 2.181 7.542 1.00 87.12 88 LEU A CA 1
ATOM 648 C C . LEU A 1 88 ? 8.758 1.524 7.392 1.00 87.12 88 LEU A C 1
ATOM 650 O O . LEU A 1 88 ? 7.958 1.560 8.325 1.00 87.12 88 LEU A O 1
ATOM 654 N N . ILE A 1 89 ? 8.490 0.882 6.252 1.00 83.38 89 ILE A N 1
ATOM 655 C CA . ILE A 1 89 ? 7.223 0.179 5.998 1.00 83.38 89 ILE A CA 1
ATOM 656 C C . ILE A 1 89 ? 7.028 -0.963 7.004 1.00 83.38 89 ILE A C 1
ATOM 658 O O . ILE A 1 89 ? 5.951 -1.087 7.591 1.00 83.38 89 ILE A O 1
ATOM 662 N N . CYS A 1 90 ? 8.068 -1.759 7.264 1.00 85.50 90 CYS A N 1
ATOM 663 C CA . CYS A 1 90 ? 8.037 -2.813 8.279 1.00 85.50 90 CYS A CA 1
ATOM 664 C C . CYS A 1 90 ? 7.755 -2.257 9.679 1.00 85.50 90 CYS A C 1
ATOM 666 O O . CYS A 1 90 ? 6.952 -2.831 10.411 1.00 85.50 90 CYS A O 1
ATOM 668 N N . ALA A 1 91 ? 8.376 -1.135 10.049 1.00 86.88 91 ALA A N 1
ATOM 669 C CA . ALA A 1 91 ? 8.158 -0.486 11.336 1.00 86.88 91 ALA A CA 1
ATOM 670 C C . ALA A 1 91 ? 6.714 0.020 11.478 1.00 86.88 91 ALA A C 1
ATOM 672 O O . ALA A 1 91 ? 6.092 -0.203 12.516 1.00 86.88 91 ALA A O 1
ATOM 673 N N . ILE A 1 92 ? 6.151 0.626 10.425 1.00 83.88 92 ILE A N 1
ATOM 674 C CA . ILE A 1 92 ? 4.741 1.041 10.384 1.00 83.88 92 ILE A CA 1
ATOM 675 C C . ILE A 1 92 ? 3.827 -0.181 10.533 1.00 83.88 92 ILE A C 1
ATOM 677 O O . ILE A 1 92 ? 2.919 -0.169 11.363 1.00 83.88 92 ILE A O 1
ATOM 681 N N . GLY A 1 93 ? 4.084 -1.258 9.786 1.00 80.38 93 GLY A N 1
ATOM 682 C CA . GLY A 1 93 ? 3.308 -2.496 9.870 1.00 80.38 93 GLY A CA 1
ATOM 683 C C . GLY A 1 93 ? 3.358 -3.133 11.261 1.00 80.38 93 GLY A C 1
ATOM 684 O O . GLY A 1 93 ? 2.319 -3.463 11.833 1.00 80.38 93 GLY A O 1
ATOM 685 N N . ALA A 1 94 ? 4.551 -3.241 11.850 1.00 83.06 94 ALA A N 1
ATOM 686 C CA . ALA A 1 94 ? 4.742 -3.749 13.205 1.00 83.06 94 ALA A CA 1
ATOM 687 C C . ALA A 1 94 ? 4.020 -2.878 14.242 1.00 83.06 94 ALA A C 1
ATOM 689 O O . ALA A 1 94 ? 3.322 -3.408 15.108 1.00 83.06 94 ALA A O 1
ATOM 690 N N . PHE A 1 95 ? 4.121 -1.551 14.125 1.00 83.25 95 PHE A N 1
ATOM 691 C CA . PHE A 1 95 ? 3.406 -0.615 14.987 1.00 83.25 95 PHE A CA 1
ATOM 692 C C . PHE A 1 95 ? 1.890 -0.809 14.896 1.00 83.25 95 PHE A C 1
ATOM 694 O O . PHE A 1 95 ? 1.228 -0.907 15.928 1.00 83.25 95 PHE A O 1
ATOM 701 N N . VAL A 1 96 ? 1.339 -0.935 13.684 1.00 76.31 96 VAL A N 1
ATOM 702 C CA . VAL A 1 96 ? -0.093 -1.192 13.472 1.00 76.31 96 VAL A CA 1
ATOM 703 C C . VAL A 1 96 ? -0.516 -2.517 14.107 1.00 76.31 96 VAL A C 1
ATOM 705 O O . VAL A 1 96 ? -1.542 -2.554 14.780 1.00 76.31 96 VAL A O 1
ATOM 708 N N . ILE A 1 97 ? 0.273 -3.586 13.970 1.00 74.12 97 ILE A N 1
ATOM 709 C CA . ILE A 1 97 ? -0.016 -4.887 14.597 1.00 74.12 97 ILE A CA 1
ATOM 710 C C . ILE A 1 97 ? -0.013 -4.775 16.128 1.00 74.12 97 ILE A C 1
ATOM 712 O O . ILE A 1 97 ? -0.909 -5.298 16.794 1.00 74.12 97 ILE A O 1
ATOM 716 N N . VAL A 1 98 ? 0.963 -4.076 16.712 1.00 78.19 98 VAL A N 1
ATOM 717 C CA . VAL A 1 98 ? 1.043 -3.855 18.167 1.00 78.19 98 VAL A CA 1
ATOM 718 C C . VAL A 1 98 ? -0.132 -3.003 18.660 1.00 78.19 98 VAL A C 1
ATOM 720 O O . VAL A 1 98 ? -0.792 -3.355 19.639 1.00 78.19 98 VAL A O 1
ATOM 723 N N . ALA A 1 99 ? -0.453 -1.919 17.957 1.00 73.31 99 ALA A N 1
ATOM 724 C CA . ALA A 1 99 ? -1.589 -1.062 18.277 1.00 73.31 99 ALA A CA 1
ATOM 725 C C . ALA A 1 99 ? -2.920 -1.831 18.175 1.00 73.31 99 ALA A C 1
ATOM 727 O O . ALA A 1 99 ? -3.724 -1.798 19.103 1.00 73.31 99 ALA A O 1
ATOM 728 N N . ALA A 1 100 ? -3.126 -2.604 17.106 1.00 69.69 100 ALA A N 1
ATOM 729 C CA . ALA A 1 100 ? -4.337 -3.400 16.908 1.00 69.69 100 ALA A CA 1
ATOM 730 C C . ALA A 1 100 ? -4.473 -4.534 17.937 1.00 69.69 100 ALA A C 1
ATOM 732 O O . ALA A 1 100 ? -5.564 -4.790 18.437 1.00 69.69 100 ALA A O 1
ATOM 733 N N . SER A 1 101 ? -3.368 -5.190 18.301 1.00 68.12 101 SER A N 1
ATOM 734 C CA . SER A 1 101 ? -3.371 -6.296 19.273 1.00 68.12 101 SER A CA 1
ATOM 735 C C . SER A 1 101 ? -3.474 -5.857 20.736 1.00 68.12 101 SER A C 1
ATOM 737 O O . SER A 1 101 ? -3.707 -6.696 21.607 1.00 68.12 101 SER A O 1
ATOM 739 N N . SER A 1 102 ? -3.311 -4.565 21.024 1.00 66.25 102 SER A N 1
ATOM 740 C CA . SER A 1 102 ? -3.489 -4.012 22.370 1.00 66.25 102 SER A CA 1
ATOM 741 C C . SER A 1 102 ? -4.914 -3.490 22.608 1.00 66.25 102 SER A C 1
ATOM 743 O O . SER A 1 102 ? -5.370 -3.473 23.744 1.00 66.25 102 SER A O 1
ATOM 745 N N . GLY A 1 103 ? -5.646 -3.110 21.558 1.00 53.03 103 GLY A N 1
ATOM 746 C CA . GLY A 1 103 ? -6.831 -2.251 21.646 1.00 53.03 103 GLY A CA 1
ATOM 747 C C . GLY A 1 103 ? -8.220 -2.877 21.814 1.00 53.03 103 GLY A C 1
ATOM 748 O O . GLY A 1 103 ? -9.176 -2.140 21.612 1.00 53.03 103 GLY A O 1
ATOM 749 N N . ALA A 1 104 ? -8.399 -4.160 22.145 1.00 48.12 104 ALA A N 1
ATOM 750 C CA . ALA A 1 104 ? -9.755 -4.722 22.263 1.00 48.12 104 ALA A CA 1
ATOM 751 C C . ALA A 1 104 ? -10.423 -4.341 23.610 1.00 48.12 104 ALA A C 1
ATOM 753 O O . ALA A 1 104 ? -9.960 -4.817 24.653 1.00 48.12 104 ALA A O 1
ATOM 754 N N . PRO A 1 105 ? -11.487 -3.508 23.644 1.00 46.84 105 PRO A N 1
ATOM 755 C CA . PRO A 1 105 ? -12.292 -3.335 24.850 1.00 46.84 105 PRO A CA 1
ATOM 756 C C . PRO A 1 105 ? -13.005 -4.647 25.209 1.00 46.84 105 PRO A C 1
ATOM 758 O O . PRO A 1 105 ? -13.497 -5.365 24.341 1.00 46.84 105 PRO A O 1
ATOM 761 N N . ALA A 1 106 ? -13.053 -4.945 26.508 1.00 47.50 106 ALA A N 1
ATOM 762 C CA . ALA A 1 106 ? -13.641 -6.156 27.084 1.00 47.50 106 ALA A CA 1
ATOM 763 C C . ALA A 1 106 ? -15.185 -6.187 27.060 1.00 47.50 106 ALA A C 1
ATOM 765 O O . ALA A 1 106 ? -15.766 -7.122 27.594 1.00 47.50 106 ALA A O 1
ATOM 766 N N . ASP A 1 107 ? -15.833 -5.207 26.426 1.00 41.69 107 ASP A N 1
ATOM 767 C CA . ASP A 1 107 ? -17.298 -5.111 26.349 1.00 41.69 107 ASP A CA 1
ATOM 768 C C . ASP A 1 107 ? -17.869 -5.683 25.036 1.00 41.69 107 ASP A C 1
ATOM 770 O O . ASP A 1 107 ? -19.070 -5.618 24.794 1.00 41.69 107 ASP A O 1
ATOM 774 N N . ALA A 1 108 ? -17.028 -6.293 24.191 1.00 44.53 108 ALA A N 1
ATOM 775 C CA . ALA A 1 108 ? -17.455 -6.992 22.974 1.00 44.53 108 ALA A CA 1
ATOM 776 C C . ALA A 1 108 ? -17.939 -8.440 23.224 1.00 44.53 108 ALA A C 1
ATOM 778 O O . ALA A 1 108 ? -18.049 -9.220 22.278 1.00 44.53 108 ALA A O 1
ATOM 779 N N . ASP A 1 109 ? -18.246 -8.808 24.473 1.00 41.25 109 ASP A N 1
ATOM 780 C CA . ASP A 1 109 ? -18.885 -10.093 24.804 1.00 41.25 109 ASP A CA 1
ATOM 781 C C . ASP A 1 109 ? -20.389 -10.134 24.444 1.00 41.25 109 ASP A C 1
ATOM 783 O O . ASP A 1 109 ? -21.042 -11.150 24.668 1.00 41.25 109 ASP A O 1
ATOM 787 N N . THR A 1 110 ? -20.935 -9.090 23.804 1.00 41.66 110 THR A N 1
ATOM 788 C CA . THR A 1 110 ? -22.308 -9.106 23.253 1.00 41.66 110 THR A CA 1
ATOM 789 C C . THR A 1 110 ? -22.373 -9.438 21.751 1.00 41.66 110 THR A C 1
ATOM 791 O O . THR A 1 110 ? -23.443 -9.777 21.263 1.00 41.66 110 THR A O 1
ATOM 794 N N . ASP A 1 111 ? -21.249 -9.455 21.018 1.00 41.53 111 ASP A N 1
ATOM 795 C CA . ASP A 1 111 ? -21.247 -9.638 19.548 1.00 41.53 111 ASP A CA 1
ATOM 796 C C . ASP A 1 111 ? -20.492 -10.893 19.073 1.00 41.53 111 ASP A C 1
ATOM 798 O O . ASP A 1 111 ? -20.157 -11.036 17.895 1.00 41.53 111 ASP A O 1
ATOM 802 N N . ALA A 1 112 ? -20.234 -11.856 19.961 1.00 40.69 112 ALA A N 1
ATOM 803 C CA . ALA A 1 112 ? -19.650 -13.142 19.565 1.00 40.69 112 ALA A CA 1
ATOM 804 C C . ALA A 1 112 ? -20.583 -13.989 18.662 1.00 40.69 112 ALA A C 1
ATOM 806 O O . ALA A 1 112 ? -20.109 -14.943 18.041 1.00 40.69 112 ALA A O 1
ATOM 807 N N . ASP A 1 113 ? -21.849 -13.575 18.509 1.00 39.81 113 ASP A N 1
ATOM 808 C CA . ASP A 1 113 ? -22.812 -14.056 17.506 1.00 39.81 113 ASP A CA 1
ATOM 809 C C . ASP A 1 113 ? -22.914 -13.163 16.247 1.00 39.81 113 ASP A C 1
ATOM 811 O O . ASP A 1 113 ? -23.667 -13.479 15.329 1.00 39.81 113 ASP A O 1
ATOM 815 N N . ALA A 1 114 ? -22.079 -12.127 16.081 1.00 41.00 114 ALA A N 1
ATOM 816 C CA . ALA A 1 114 ? -21.939 -11.390 14.810 1.00 41.00 114 ALA A CA 1
ATOM 817 C C . ALA A 1 114 ? -21.158 -12.189 13.735 1.00 41.00 114 ALA A C 1
ATOM 819 O O . ALA A 1 114 ? -20.585 -11.650 12.780 1.00 41.00 114 ALA A O 1
ATOM 820 N N . GLY A 1 115 ? -21.136 -13.516 13.869 1.00 37.03 115 GLY A N 1
ATOM 821 C CA . GLY A 1 115 ? -20.878 -14.426 12.773 1.00 37.03 115 GLY A CA 1
ATOM 822 C C . GLY A 1 115 ? -22.071 -14.429 11.820 1.00 37.03 115 GLY A C 1
ATOM 823 O O . GLY A 1 115 ? -23.089 -15.040 12.095 1.00 37.03 115 GLY A O 1
ATOM 824 N N . ALA A 1 116 ? -21.881 -13.831 10.644 1.00 40.31 116 ALA A N 1
ATOM 825 C CA . ALA A 1 116 ? -22.699 -14.041 9.448 1.00 40.31 116 ALA A CA 1
ATOM 826 C C . ALA A 1 116 ? -24.134 -13.455 9.450 1.00 40.31 116 ALA A C 1
ATOM 828 O O . ALA A 1 116 ? -25.112 -14.147 9.693 1.00 40.31 116 ALA A O 1
ATOM 829 N N . GLY A 1 117 ? -24.279 -12.228 8.931 1.00 38.47 117 GLY A N 1
ATOM 830 C CA . GLY A 1 117 ? -25.395 -11.929 8.016 1.00 38.47 117 GLY A CA 1
ATOM 831 C C . GLY A 1 117 ? -26.444 -10.884 8.411 1.00 38.47 117 GLY A C 1
ATOM 832 O O . GLY A 1 117 ? -27.281 -10.586 7.561 1.00 38.47 117 GLY A O 1
ATOM 833 N N . GLY A 1 118 ? -26.403 -10.282 9.598 1.00 36.41 118 GLY A N 1
ATOM 834 C CA . GLY A 1 118 ? -27.350 -9.228 9.991 1.00 36.41 118 GLY A CA 1
ATOM 835 C C . GLY A 1 118 ? -26.6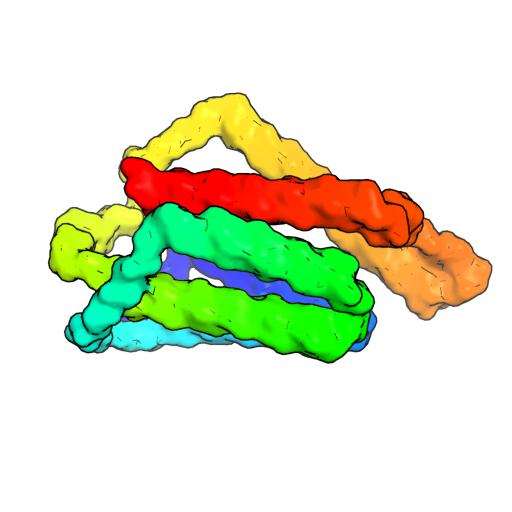46 -7.893 10.204 1.00 36.41 118 GLY A C 1
ATOM 836 O O . GLY A 1 118 ? -25.788 -7.795 11.063 1.00 36.41 118 GLY A O 1
ATOM 837 N N . ASP A 1 119 ? -26.981 -6.885 9.406 1.00 42.97 119 ASP A N 1
ATOM 838 C CA . ASP A 1 119 ? -26.775 -5.456 9.696 1.00 42.97 119 ASP A CA 1
ATOM 839 C C . ASP A 1 119 ? -25.350 -4.881 9.773 1.00 42.97 119 ASP A C 1
ATOM 841 O O . ASP A 1 119 ? -25.168 -3.738 10.186 1.00 42.97 119 ASP A O 1
ATOM 845 N N . ALA A 1 120 ? -24.347 -5.567 9.214 1.00 53.69 120 ALA A N 1
ATOM 846 C CA . ALA A 1 120 ? -23.182 -4.859 8.680 1.00 53.69 120 ALA A CA 1
ATOM 847 C C . ALA A 1 120 ? -23.687 -3.923 7.575 1.00 53.69 120 ALA A C 1
ATOM 849 O O . ALA A 1 120 ? -24.014 -4.398 6.485 1.00 53.69 120 ALA A O 1
ATOM 850 N N . GLU A 1 121 ? -23.824 -2.638 7.911 1.00 54.16 121 GLU A N 1
ATOM 851 C CA . GLU A 1 121 ? -24.351 -1.539 7.104 1.00 54.16 121 GLU A CA 1
ATOM 852 C C . GLU A 1 121 ? -24.239 -1.848 5.608 1.00 54.16 121 GLU A C 1
ATOM 854 O O . GLU A 1 121 ? -23.164 -1.751 4.999 1.00 54.16 121 GLU A O 1
ATOM 859 N N . ARG A 1 122 ? -25.339 -2.369 5.039 1.00 70.38 122 ARG A N 1
ATOM 860 C CA . ARG A 1 122 ? -25.350 -2.878 3.666 1.00 70.38 122 ARG A CA 1
ATOM 861 C C . ARG A 1 122 ? -24.880 -1.740 2.785 1.00 70.38 122 ARG A C 1
ATOM 863 O O . ARG A 1 122 ? -25.569 -0.729 2.680 1.00 70.38 122 ARG A O 1
ATOM 870 N N . TRP A 1 123 ? -23.710 -1.909 2.167 1.00 75.44 123 TRP A N 1
ATOM 871 C CA . TRP A 1 123 ? -23.151 -0.869 1.315 1.00 75.44 123 TRP A CA 1
ATOM 872 C C . TRP A 1 123 ? -24.222 -0.414 0.327 1.00 75.44 123 TRP A C 1
ATOM 874 O O . TRP A 1 123 ? -24.842 -1.277 -0.315 1.00 75.44 123 TRP A O 1
ATOM 884 N N . PRO A 1 124 ? -24.440 0.908 0.187 1.00 86.00 124 PRO A N 1
ATOM 885 C CA . PRO A 1 124 ? -25.382 1.422 -0.784 1.00 86.00 124 PRO A CA 1
ATOM 886 C C . PRO A 1 124 ? -25.119 0.771 -2.146 1.00 86.00 124 PRO A C 1
ATOM 888 O O . PRO A 1 124 ? -23.957 0.533 -2.502 1.00 86.00 124 PRO A O 1
ATOM 891 N N . PRO A 1 125 ? -26.161 0.466 -2.935 1.00 82.06 125 PRO A N 1
ATOM 892 C CA . PRO A 1 125 ? -26.006 -0.289 -4.175 1.00 82.06 125 PRO A CA 1
ATOM 893 C C . PRO A 1 125 ? -24.998 0.358 -5.138 1.00 82.06 125 PRO A C 1
ATOM 895 O O . PRO A 1 125 ? -24.293 -0.362 -5.844 1.00 82.06 125 PRO A O 1
ATOM 898 N N . GLY A 1 126 ? -24.872 1.692 -5.116 1.00 85.75 126 GLY A N 1
ATOM 899 C CA . GLY A 1 126 ? -23.842 2.432 -5.850 1.00 85.75 126 GLY A CA 1
ATOM 900 C C . GLY A 1 126 ? -22.415 2.119 -5.387 1.00 85.75 126 GLY A C 1
ATOM 901 O O . GLY A 1 126 ? -21.573 1.783 -6.213 1.00 85.75 126 GLY A O 1
ATOM 902 N N . VAL A 1 127 ? -22.155 2.132 -4.075 1.00 83.50 127 VAL A N 1
ATOM 903 C CA . VAL A 1 127 ? -20.839 1.800 -3.493 1.00 83.50 127 VAL A CA 1
ATOM 904 C C . VAL A 1 127 ? -20.462 0.353 -3.792 1.00 83.50 127 VAL A C 1
ATOM 906 O O . VAL A 1 127 ? -19.325 0.068 -4.154 1.00 83.50 127 VAL A O 1
ATOM 909 N N . ARG A 1 128 ? -21.429 -0.568 -3.716 1.00 82.94 128 ARG A N 1
ATOM 910 C CA . ARG A 1 128 ? -21.195 -1.973 -4.062 1.00 82.94 128 ARG A CA 1
ATOM 911 C C . ARG A 1 128 ? -20.805 -2.140 -5.530 1.00 82.94 128 ARG A C 1
ATOM 913 O O . ARG A 1 128 ? -19.857 -2.860 -5.817 1.00 82.94 128 ARG A O 1
ATOM 920 N N . ARG A 1 129 ? -21.514 -1.484 -6.455 1.00 84.62 129 ARG A N 1
ATOM 921 C CA . ARG A 1 129 ? -21.166 -1.507 -7.887 1.00 84.62 129 ARG A CA 1
ATOM 922 C C . ARG A 1 129 ? -19.783 -0.915 -8.129 1.00 84.62 129 ARG A C 1
ATOM 924 O O . ARG A 1 129 ? -18.997 -1.519 -8.843 1.00 84.62 129 ARG A O 1
ATOM 931 N N . LEU A 1 130 ? -19.476 0.211 -7.487 1.00 84.56 130 LEU A N 1
ATOM 932 C CA . LEU A 1 130 ? -18.170 0.853 -7.583 1.00 84.56 130 LEU A CA 1
ATOM 933 C C . LEU A 1 130 ? -17.049 -0.077 -7.102 1.00 84.56 130 LEU A C 1
ATOM 935 O O . LEU A 1 130 ? -16.051 -0.229 -7.798 1.00 84.56 130 LEU A O 1
ATOM 939 N N . ALA A 1 131 ? -17.233 -0.740 -5.959 1.00 81.94 131 ALA A N 1
ATOM 940 C CA . ALA A 1 131 ? -16.275 -1.711 -5.445 1.00 81.94 131 ALA A CA 1
ATOM 941 C C . ALA A 1 131 ? -16.061 -2.876 -6.419 1.00 81.94 131 ALA A C 1
ATOM 943 O O . ALA A 1 131 ? -14.919 -3.224 -6.693 1.00 81.94 131 ALA A O 1
ATOM 944 N N . TRP A 1 132 ? -17.134 -3.422 -7.001 1.00 88.50 132 TRP A N 1
ATOM 945 C CA . TRP A 1 132 ? -17.031 -4.468 -8.022 1.00 88.50 132 TRP A CA 1
ATOM 946 C C . TRP A 1 132 ? -16.281 -4.005 -9.270 1.00 88.50 132 TRP A C 1
ATOM 948 O O . TRP A 1 132 ? -15.402 -4.724 -9.741 1.00 88.50 132 TRP A O 1
ATOM 958 N N . SER A 1 133 ? -16.585 -2.811 -9.781 1.00 89.31 133 SER A N 1
ATOM 959 C CA . SER A 1 133 ? -15.880 -2.243 -10.932 1.00 89.31 133 SER A CA 1
ATOM 960 C C . SER A 1 133 ? -14.393 -2.065 -10.638 1.00 89.31 133 SER A C 1
ATOM 962 O O . SER A 1 133 ? -13.560 -2.472 -11.441 1.00 89.31 133 SER A O 1
ATOM 964 N N . TRP A 1 134 ? -14.045 -1.529 -9.466 1.00 87.69 134 TRP A N 1
ATOM 965 C CA . TRP A 1 134 ? -12.649 -1.385 -9.055 1.00 87.69 134 TRP A CA 1
ATOM 966 C C . TRP A 1 134 ? -11.949 -2.727 -8.873 1.00 87.69 134 TRP A C 1
ATOM 968 O O . TRP A 1 134 ? -10.830 -2.888 -9.347 1.00 87.69 134 TRP A O 1
ATOM 978 N N . SER A 1 135 ? -12.599 -3.709 -8.243 1.00 81.81 135 SER A N 1
ATOM 979 C CA . SER A 1 135 ? -12.047 -5.060 -8.125 1.00 81.81 135 SER A CA 1
ATOM 980 C C . SER A 1 135 ? -11.787 -5.678 -9.495 1.00 81.81 135 SER A C 1
ATOM 982 O O . SER A 1 135 ? -10.721 -6.248 -9.698 1.00 81.81 135 SER A O 1
ATOM 984 N N . LEU A 1 136 ? -12.714 -5.529 -10.446 1.00 89.88 136 LEU A N 1
ATOM 985 C CA . LEU A 1 136 ? -12.531 -6.019 -11.809 1.00 89.88 136 LEU A CA 1
ATOM 986 C C . LEU A 1 136 ? -11.352 -5.328 -12.504 1.00 89.88 136 LEU A C 1
ATOM 988 O O . LEU A 1 136 ? -10.511 -6.019 -13.068 1.00 89.88 136 LEU A O 1
ATOM 992 N N . ILE A 1 137 ? -11.258 -3.997 -12.425 1.00 87.25 137 ILE A N 1
ATOM 993 C CA . ILE A 1 137 ? -10.146 -3.225 -13.004 1.00 87.25 137 ILE A CA 1
ATOM 994 C C . ILE A 1 137 ? -8.808 -3.694 -12.428 1.00 87.25 137 ILE A C 1
ATOM 996 O O . ILE A 1 137 ? -7.872 -3.946 -13.181 1.00 87.25 137 ILE A O 1
ATOM 1000 N N . VAL A 1 138 ? -8.726 -3.861 -11.105 1.00 83.12 138 VAL A N 1
ATOM 1001 C CA . VAL A 1 138 ? -7.508 -4.334 -10.434 1.00 83.12 138 VAL A CA 1
ATOM 1002 C C . VAL A 1 138 ? -7.159 -5.755 -10.870 1.00 83.12 138 VAL A C 1
ATOM 1004 O O . VAL A 1 138 ? -6.011 -6.008 -11.214 1.00 83.12 138 VAL A O 1
ATOM 1007 N N . ILE A 1 139 ? -8.130 -6.674 -10.913 1.00 83.94 139 ILE A N 1
ATOM 1008 C CA . ILE A 1 139 ? -7.898 -8.060 -11.349 1.00 83.94 139 ILE A CA 1
ATOM 1009 C C . ILE A 1 139 ? -7.398 -8.092 -12.793 1.00 83.94 139 ILE A C 1
ATOM 1011 O O . ILE A 1 139 ? -6.397 -8.747 -13.072 1.00 83.94 139 ILE A O 1
ATOM 1015 N N . VAL A 1 140 ? -8.060 -7.373 -13.702 1.00 90.75 140 VAL A N 1
ATOM 1016 C CA . VAL A 1 140 ? -7.654 -7.295 -15.111 1.00 90.75 140 VAL A CA 1
ATOM 1017 C C . VAL A 1 140 ? -6.254 -6.694 -15.234 1.00 90.75 140 VAL A C 1
ATOM 1019 O O . VAL A 1 140 ? -5.428 -7.254 -15.947 1.00 90.75 140 VAL A O 1
ATOM 1022 N N . GLY A 1 141 ? -5.948 -5.626 -14.491 1.00 87.81 141 GLY A N 1
ATOM 1023 C CA . GLY A 1 141 ? -4.609 -5.034 -14.454 1.00 87.81 141 GLY A CA 1
ATOM 1024 C C . GLY A 1 141 ? -3.541 -5.998 -13.926 1.00 87.81 141 GLY A C 1
ATOM 1025 O O . GLY A 1 141 ? -2.464 -6.097 -14.504 1.00 87.81 141 GLY A O 1
ATOM 1026 N N . CYS A 1 142 ? -3.841 -6.777 -12.883 1.00 85.44 142 CYS A N 1
ATOM 1027 C CA . CYS A 1 142 ? -2.930 -7.802 -12.371 1.00 85.44 142 CYS A CA 1
ATOM 1028 C C . CYS A 1 142 ? -2.703 -8.943 -13.371 1.00 85.44 142 CYS A C 1
ATOM 1030 O O . CYS A 1 142 ? -1.585 -9.441 -13.488 1.00 85.44 142 CYS A O 1
ATOM 1032 N N . LEU A 1 143 ? -3.749 -9.376 -14.079 1.00 88.12 143 LEU A N 1
ATOM 1033 C CA . LEU A 1 143 ? -3.631 -10.409 -15.109 1.00 88.12 143 LEU A CA 1
ATOM 1034 C C . LEU A 1 143 ? -2.839 -9.906 -16.320 1.00 88.12 143 LEU A C 1
ATOM 1036 O O . LEU A 1 143 ? -2.046 -10.665 -16.869 1.00 88.12 143 LEU A O 1
ATOM 1040 N N . TRP A 1 144 ? -3.013 -8.636 -16.693 1.00 92.69 144 TRP A N 1
ATOM 1041 C CA . TRP A 1 144 ? -2.212 -7.974 -17.722 1.00 92.69 144 TRP A CA 1
ATOM 1042 C C . TRP A 1 144 ? -0.726 -7.969 -17.353 1.00 92.69 144 TRP A C 1
ATOM 1044 O O . TRP A 1 144 ? 0.091 -8.495 -18.099 1.00 92.69 144 TRP A O 1
ATOM 1054 N N . GLU A 1 145 ? -0.391 -7.465 -16.163 1.00 89.69 145 GLU A N 1
ATOM 1055 C CA . GLU A 1 145 ? 0.974 -7.465 -15.616 1.00 89.69 145 GLU A CA 1
ATOM 1056 C C . GLU A 1 145 ? 1.616 -8.854 -15.622 1.00 89.69 145 GLU A C 1
ATOM 1058 O O . GLU A 1 145 ? 2.766 -9.031 -16.023 1.00 89.69 145 GLU A O 1
ATOM 1063 N N . LEU A 1 146 ? 0.860 -9.870 -15.202 1.00 86.44 146 LEU A N 1
ATOM 1064 C CA . LEU A 1 146 ? 1.324 -11.250 -15.237 1.00 86.44 146 LEU A CA 1
ATOM 1065 C C . LEU A 1 146 ? 1.579 -11.734 -16.670 1.00 86.44 146 LEU A C 1
ATOM 1067 O O . LEU A 1 146 ? 2.575 -12.415 -16.913 1.00 86.44 146 LEU A O 1
ATOM 1071 N N . GLY A 1 147 ? 0.689 -11.392 -17.601 1.00 89.94 147 GLY A N 1
ATOM 1072 C CA . GLY A 1 147 ? 0.829 -11.716 -19.017 1.00 89.94 147 GLY A CA 1
ATOM 1073 C C . GLY A 1 147 ? 2.110 -11.131 -19.603 1.00 89.94 147 GLY A C 1
ATOM 1074 O O . GLY A 1 147 ? 2.932 -11.880 -20.127 1.00 89.94 147 GLY A O 1
ATOM 1075 N N . GLU A 1 148 ? 2.323 -9.829 -19.428 1.00 92.31 148 GLU A N 1
ATOM 1076 C CA . GLU A 1 148 ? 3.517 -9.120 -19.906 1.00 92.31 148 GLU A CA 1
ATOM 1077 C C . GLU A 1 148 ? 4.799 -9.662 -19.268 1.00 92.31 148 GLU A C 1
ATOM 1079 O O . GLU A 1 148 ? 5.802 -9.880 -19.948 1.00 92.31 148 GLU A O 1
ATOM 1084 N N . PHE A 1 149 ? 4.759 -9.991 -17.976 1.00 87.69 149 PHE A N 1
ATOM 1085 C CA . PHE A 1 149 ? 5.884 -10.632 -17.306 1.00 87.69 149 PHE A CA 1
ATOM 1086 C C . PHE A 1 149 ? 6.224 -12.006 -17.909 1.00 87.69 149 PHE A C 1
ATOM 1088 O O . PHE A 1 149 ? 7.398 -12.323 -18.114 1.00 87.69 149 PHE A O 1
ATOM 1095 N N . ILE A 1 150 ? 5.216 -12.838 -18.200 1.00 88.81 150 ILE A N 1
ATOM 1096 C CA . ILE A 1 150 ? 5.423 -14.144 -18.844 1.00 88.81 150 ILE A CA 1
ATOM 1097 C C . ILE A 1 150 ? 5.983 -13.952 -20.256 1.00 88.81 150 ILE A C 1
ATOM 1099 O O . ILE A 1 150 ? 6.951 -14.625 -20.611 1.00 88.81 150 ILE A O 1
ATOM 1103 N N . VAL A 1 151 ? 5.422 -13.026 -21.040 1.00 91.25 151 VAL A N 1
ATOM 1104 C CA . VAL A 1 151 ? 5.905 -12.705 -22.392 1.00 91.25 151 VAL A CA 1
ATOM 1105 C C . VAL A 1 151 ? 7.368 -12.273 -22.344 1.00 91.25 151 VAL A C 1
ATOM 1107 O O . VAL A 1 151 ? 8.187 -12.885 -23.026 1.00 91.25 151 VAL A O 1
ATOM 1110 N N . GLY A 1 152 ? 7.733 -11.337 -21.465 1.00 89.94 152 GLY A N 1
ATOM 1111 C CA . GLY A 1 152 ? 9.114 -10.874 -21.310 1.00 89.94 152 GLY A CA 1
ATOM 1112 C C . GLY A 1 152 ? 10.098 -11.972 -20.883 1.00 89.94 152 GLY A C 1
ATOM 1113 O O . GLY A 1 152 ? 11.282 -11.908 -21.210 1.00 89.94 152 GLY A O 1
ATOM 1114 N N . ARG A 1 153 ? 9.632 -13.022 -20.191 1.00 87.56 153 ARG A N 1
ATOM 1115 C CA . ARG A 1 153 ? 10.460 -14.186 -19.820 1.00 87.56 153 ARG A CA 1
ATOM 1116 C C . ARG A 1 153 ? 10.599 -15.216 -20.937 1.00 87.56 153 ARG A C 1
ATOM 1118 O O . ARG A 1 153 ? 11.665 -15.811 -21.068 1.00 87.56 153 ARG A O 1
ATOM 1125 N N . VAL A 1 154 ? 9.537 -15.462 -21.702 1.00 92.88 154 VAL A N 1
ATOM 1126 C CA . VAL A 1 154 ? 9.521 -16.476 -22.772 1.00 92.88 154 VAL A CA 1
ATOM 1127 C C . VAL A 1 154 ? 10.113 -15.925 -24.070 1.00 92.88 154 VAL A C 1
ATOM 1129 O O . VAL A 1 154 ? 10.786 -16.654 -24.796 1.00 92.88 154 VAL A O 1
ATOM 1132 N N . ARG A 1 155 ? 9.878 -14.644 -24.365 1.00 93.44 155 ARG A N 1
ATOM 1133 C CA . ARG A 1 155 ? 10.303 -13.953 -25.587 1.00 93.44 155 ARG A CA 1
ATOM 1134 C C . ARG A 1 155 ? 11.029 -12.648 -25.246 1.00 93.44 155 ARG A C 1
ATOM 1136 O O . ARG A 1 155 ? 10.505 -11.570 -25.502 1.00 93.44 155 ARG A O 1
ATOM 1143 N N . PRO A 1 156 ? 12.260 -12.720 -24.714 1.00 89.69 156 PRO A N 1
ATOM 1144 C CA . PRO A 1 156 ? 13.001 -11.535 -24.274 1.00 89.69 156 PRO A CA 1
ATOM 1145 C C . PRO A 1 156 ? 13.359 -10.553 -25.405 1.00 89.69 156 PRO A C 1
ATOM 1147 O O . PRO A 1 156 ? 13.805 -9.445 -25.130 1.00 89.69 156 PRO A O 1
ATOM 1150 N N . SER A 1 157 ? 13.196 -10.947 -26.672 1.00 92.38 157 SER A N 1
ATOM 1151 C CA . SER A 1 157 ? 13.382 -10.081 -27.841 1.00 92.38 157 SER A CA 1
ATOM 1152 C C . SER A 1 157 ? 12.149 -9.246 -28.209 1.00 92.38 157 SER A C 1
ATOM 1154 O O . SER A 1 157 ? 12.267 -8.355 -29.046 1.00 92.38 157 SER A O 1
ATOM 1156 N N . GLU A 1 158 ? 10.973 -9.546 -27.651 1.00 90.12 158 GLU A N 1
ATOM 1157 C CA . GLU A 1 158 ? 9.746 -8.774 -27.873 1.00 90.12 158 GLU A CA 1
ATOM 1158 C C . GLU A 1 158 ? 9.576 -7.729 -26.753 1.00 90.12 158 GLU A C 1
ATOM 1160 O O . GLU A 1 158 ? 9.870 -8.025 -25.592 1.00 90.12 158 GLU A O 1
ATOM 1165 N N . PRO A 1 159 ? 9.123 -6.501 -27.064 1.00 86.31 159 PRO A N 1
ATOM 1166 C CA . PRO A 1 159 ? 8.842 -5.507 -26.037 1.00 86.31 159 PRO A CA 1
ATOM 1167 C C . PRO A 1 159 ? 7.639 -5.948 -25.194 1.00 86.31 159 PRO A C 1
ATOM 1169 O O . PRO A 1 159 ? 6.572 -6.222 -25.741 1.00 86.31 159 PRO A O 1
ATOM 1172 N N . ALA A 1 160 ? 7.816 -5.985 -23.873 1.00 87.25 160 ALA A N 1
ATOM 1173 C CA . ALA A 1 160 ? 6.736 -6.172 -22.910 1.00 87.25 160 ALA A CA 1
ATOM 1174 C C . ALA A 1 160 ? 6.324 -4.804 -22.348 1.00 87.25 160 ALA A C 1
ATOM 1176 O O . ALA A 1 160 ? 7.182 -4.023 -21.939 1.00 87.25 160 ALA A O 1
ATOM 1177 N N . PHE A 1 161 ? 5.028 -4.503 -22.350 1.00 88.75 161 PHE A N 1
ATOM 1178 C CA . PHE A 1 161 ? 4.473 -3.219 -21.916 1.00 88.75 161 PHE A CA 1
ATOM 1179 C C . PHE A 1 161 ? 3.706 -3.395 -20.607 1.00 88.75 161 PHE A C 1
ATOM 1181 O O . PHE A 1 161 ? 2.469 -3.415 -20.575 1.00 88.75 161 PHE A O 1
ATOM 1188 N N . ALA A 1 162 ? 4.450 -3.528 -19.509 1.00 88.19 162 ALA A N 1
ATOM 1189 C CA . ALA A 1 162 ? 3.847 -3.598 -18.188 1.00 88.19 162 ALA A CA 1
ATOM 1190 C C . ALA A 1 162 ? 3.103 -2.285 -17.871 1.00 88.19 162 ALA A C 1
ATOM 1192 O O . ALA A 1 162 ? 3.550 -1.185 -18.205 1.00 88.19 162 ALA A O 1
ATOM 1193 N N . LEU A 1 163 ? 1.954 -2.386 -17.199 1.00 86.44 163 LEU A N 1
ATOM 1194 C CA . LEU A 1 163 ? 1.206 -1.219 -16.717 1.00 86.44 163 LEU A CA 1
ATOM 1195 C C . LEU A 1 163 ? 2.056 -0.388 -15.741 1.00 86.44 163 LEU A C 1
ATOM 1197 O O . LEU A 1 163 ? 1.923 0.836 -15.696 1.00 86.44 163 LEU A O 1
ATOM 1201 N N . SER A 1 164 ? 2.950 -1.031 -14.991 1.00 81.56 164 SER A N 1
ATOM 1202 C CA . SER A 1 164 ? 3.922 -0.391 -14.112 1.00 81.56 164 SER A CA 1
ATOM 1203 C C . SER A 1 164 ? 4.851 0.539 -14.873 1.00 81.56 164 SER A C 1
ATOM 1205 O O . SER A 1 164 ? 5.135 1.628 -14.383 1.00 81.56 164 SER A O 1
ATOM 1207 N N . ASP A 1 165 ? 5.247 0.168 -16.089 1.00 86.88 165 ASP A N 1
ATOM 1208 C CA . ASP A 1 165 ? 6.159 0.970 -16.906 1.00 86.88 165 ASP A CA 1
ATOM 1209 C C . ASP A 1 165 ? 5.465 2.244 -17.400 1.00 86.88 165 ASP A C 1
ATOM 1211 O O . ASP A 1 165 ? 6.093 3.289 -17.547 1.00 86.88 165 ASP A O 1
ATOM 1215 N N . LEU A 1 166 ? 4.140 2.195 -17.586 1.00 86.56 166 LEU A N 1
ATOM 1216 C CA . LEU A 1 166 ? 3.326 3.375 -17.886 1.00 86.56 166 LEU A CA 1
ATOM 1217 C C . LEU A 1 166 ? 3.141 4.279 -16.658 1.00 86.56 166 LEU A C 1
ATOM 1219 O O . LEU A 1 166 ? 3.038 5.499 -16.794 1.00 86.56 166 LEU A O 1
ATOM 1223 N N . ALA A 1 167 ? 3.091 3.696 -15.459 1.00 86.12 167 ALA A N 1
ATOM 1224 C CA . ALA A 1 167 ? 2.968 4.441 -14.208 1.00 86.12 167 ALA A CA 1
ATOM 1225 C C . ALA A 1 167 ? 4.302 5.055 -13.747 1.00 86.12 167 ALA A C 1
ATOM 1227 O O . ALA A 1 167 ? 4.307 6.054 -13.020 1.00 86.12 167 ALA A O 1
ATOM 1228 N N . ASP A 1 168 ? 5.429 4.484 -14.164 1.00 86.75 168 ASP A N 1
ATOM 1229 C CA . ASP A 1 168 ? 6.759 4.882 -13.715 1.00 86.75 168 ASP A CA 1
ATOM 1230 C C . ASP A 1 168 ? 7.116 6.339 -14.035 1.00 86.75 168 ASP A C 1
ATOM 1232 O O . ASP A 1 168 ? 7.551 7.032 -13.116 1.00 86.75 168 ASP A O 1
ATOM 1236 N N . PRO A 1 169 ? 6.863 6.888 -15.239 1.00 89.81 169 PRO A N 1
ATOM 1237 C CA . PRO A 1 169 ? 7.104 8.302 -15.519 1.00 89.81 169 PRO A CA 1
ATOM 1238 C C . PRO A 1 169 ? 6.316 9.235 -14.595 1.00 89.81 169 PRO A C 1
ATOM 1240 O O . PRO A 1 169 ? 6.844 10.246 -14.127 1.00 89.81 169 PRO A O 1
ATOM 1243 N N . ALA A 1 170 ? 5.064 8.881 -14.285 1.00 88.94 170 ALA A N 1
ATOM 1244 C CA . ALA A 1 170 ? 4.252 9.658 -13.358 1.00 88.94 170 ALA A CA 1
ATOM 1245 C C . ALA A 1 170 ? 4.886 9.644 -11.959 1.00 88.94 170 ALA A C 1
ATOM 1247 O O . ALA A 1 170 ? 5.056 10.698 -11.345 1.00 88.94 170 ALA A O 1
ATOM 1248 N N . LEU A 1 171 ? 5.310 8.469 -11.490 1.00 86.19 171 LEU A N 1
ATOM 1249 C CA . LEU A 1 171 ? 5.885 8.265 -10.159 1.00 86.19 171 LEU A CA 1
ATOM 1250 C C . LEU A 1 171 ? 7.373 8.646 -10.044 1.00 86.19 171 LEU A C 1
ATOM 1252 O O . LEU A 1 171 ? 7.894 8.742 -8.932 1.00 86.19 171 LEU A O 1
ATOM 1256 N N . ALA A 1 172 ? 8.057 8.886 -11.159 1.00 87.50 172 ALA A N 1
ATOM 1257 C CA . ALA A 1 172 ? 9.412 9.424 -11.190 1.00 87.50 172 ALA A CA 1
ATOM 1258 C C . ALA A 1 172 ? 9.430 10.930 -10.881 1.00 87.50 172 ALA A C 1
ATOM 1260 O O . ALA A 1 172 ? 10.433 11.455 -10.400 1.00 87.50 172 ALA A O 1
ATOM 1261 N N . SER A 1 173 ? 8.317 11.631 -11.126 1.00 90.69 173 SER A N 1
ATOM 1262 C CA . SER A 1 173 ? 8.197 13.055 -10.818 1.00 90.69 173 SER A CA 1
ATOM 1263 C C . SER A 1 173 ? 7.901 13.294 -9.325 1.00 90.69 173 SER A C 1
ATOM 1265 O O . SER A 1 173 ? 7.064 12.590 -8.750 1.00 90.69 173 SER A O 1
ATOM 1267 N N . PRO A 1 174 ? 8.486 14.329 -8.687 1.00 88.75 174 PRO A N 1
ATOM 1268 C CA . PRO A 1 174 ? 8.157 14.685 -7.301 1.00 88.75 174 PRO A CA 1
ATOM 1269 C C . PRO A 1 174 ? 6.662 14.963 -7.091 1.00 88.75 174 PRO A C 1
ATOM 1271 O O . PRO A 1 174 ? 6.103 14.641 -6.045 1.00 88.75 174 PRO A O 1
ATOM 1274 N N 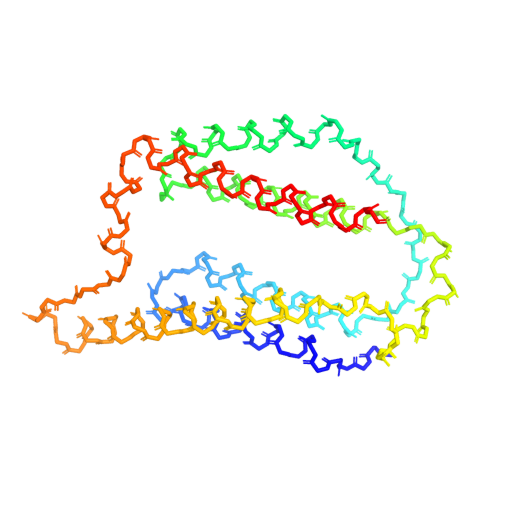. ILE A 1 175 ? 5.997 15.524 -8.108 1.00 91.75 175 ILE A N 1
ATOM 1275 C CA . ILE A 1 175 ? 4.557 15.808 -8.088 1.00 91.75 175 ILE A CA 1
ATOM 1276 C C . ILE A 1 175 ? 3.755 14.506 -8.057 1.00 91.75 175 ILE A C 1
ATOM 1278 O O . ILE A 1 175 ? 2.862 14.359 -7.226 1.00 91.75 175 ILE A O 1
ATOM 1282 N N . GLY A 1 176 ? 4.073 13.540 -8.920 1.00 89.81 176 GLY A N 1
ATOM 1283 C CA . GLY A 1 176 ? 3.374 12.257 -8.927 1.00 89.81 176 GLY A CA 1
ATOM 1284 C C . GLY A 1 176 ? 3.609 11.451 -7.651 1.00 89.81 176 GLY A C 1
ATOM 1285 O O . GLY A 1 176 ? 2.670 10.840 -7.147 1.00 89.81 176 GLY A O 1
ATOM 1286 N N . GLN A 1 177 ? 4.807 11.522 -7.062 1.00 86.88 177 GLN A N 1
ATOM 1287 C CA . GLN A 1 177 ? 5.069 10.948 -5.736 1.00 86.88 177 GLN A CA 1
ATOM 1288 C C . GLN A 1 177 ? 4.214 11.607 -4.653 1.00 86.88 177 GLN A C 1
ATOM 1290 O O . GLN A 1 177 ? 3.589 10.902 -3.862 1.00 86.88 177 GLN A O 1
ATOM 1295 N N . ALA A 1 178 ? 4.135 12.941 -4.645 1.00 88.69 178 ALA A N 1
ATOM 1296 C CA . ALA A 1 178 ? 3.316 13.682 -3.690 1.00 88.69 178 ALA A CA 1
ATOM 1297 C C . ALA A 1 178 ? 1.834 13.297 -3.799 1.00 88.69 178 ALA A C 1
ATOM 1299 O O . ALA A 1 178 ? 1.189 13.024 -2.788 1.00 88.69 178 ALA A O 1
ATOM 1300 N N . LEU A 1 179 ? 1.304 13.217 -5.025 1.00 91.44 179 LEU A N 1
ATOM 1301 C CA . LEU A 1 179 ? -0.078 12.807 -5.279 1.00 91.44 179 LEU A CA 1
ATOM 1302 C C . LEU A 1 179 ? -0.334 11.364 -4.836 1.00 91.44 179 LEU A C 1
ATOM 1304 O O . LEU A 1 179 ? -1.341 11.095 -4.184 1.00 91.44 179 LEU A O 1
ATOM 1308 N N . PHE A 1 180 ? 0.585 10.445 -5.139 1.00 87.69 180 PHE A N 1
ATOM 1309 C CA . PHE A 1 180 ? 0.479 9.050 -4.719 1.00 87.69 180 PHE A CA 1
ATOM 1310 C C . PHE A 1 180 ? 0.464 8.914 -3.191 1.00 87.69 180 PHE A C 1
ATOM 1312 O O . PHE A 1 180 ? -0.414 8.256 -2.633 1.00 87.69 180 PHE A O 1
ATOM 1319 N N . VAL A 1 181 ? 1.393 9.581 -2.501 1.00 87.31 181 VAL A N 1
ATOM 1320 C CA . VAL A 1 181 ? 1.471 9.579 -1.034 1.00 87.31 181 VAL A CA 1
ATOM 1321 C C . VAL A 1 181 ? 0.228 10.217 -0.416 1.00 87.31 181 VAL A C 1
ATOM 1323 O O . VAL A 1 181 ? -0.326 9.667 0.534 1.00 87.31 181 VAL A O 1
ATOM 1326 N N . ALA A 1 182 ? -0.263 11.327 -0.972 1.00 87.88 182 ALA A N 1
ATOM 1327 C CA . ALA A 1 182 ? -1.489 11.968 -0.510 1.00 87.88 182 ALA A CA 1
ATOM 1328 C C . ALA A 1 182 ? -2.699 11.031 -0.635 1.00 87.88 182 ALA A C 1
ATOM 1330 O O . ALA A 1 182 ? -3.436 10.854 0.333 1.00 87.88 182 ALA A O 1
ATOM 1331 N N . LEU A 1 183 ? -2.874 10.377 -1.789 1.00 90.12 183 LEU A N 1
ATOM 1332 C CA . LEU A 1 183 ? -3.943 9.396 -1.999 1.00 90.12 183 LEU A CA 1
ATOM 1333 C C . LEU A 1 183 ? -3.835 8.221 -1.022 1.00 90.12 183 LEU A C 1
ATOM 1335 O O . LEU A 1 183 ? -4.847 7.792 -0.465 1.00 90.12 183 LEU A O 1
ATOM 1339 N N . TRP A 1 184 ? -2.621 7.731 -0.767 1.00 85.75 184 TRP A 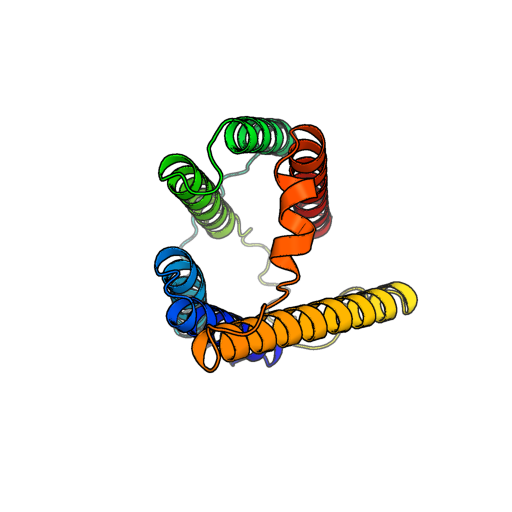N 1
ATOM 1340 C CA . TRP A 1 184 ? -2.392 6.643 0.179 1.00 85.75 184 TRP A CA 1
ATOM 1341 C C . TRP A 1 184 ? -2.743 7.046 1.618 1.00 85.75 184 TRP A C 1
ATOM 1343 O O . TRP A 1 184 ? -3.489 6.329 2.290 1.00 85.75 184 TRP A O 1
ATOM 1353 N N . ILE A 1 185 ? -2.277 8.210 2.080 1.00 83.56 185 ILE A N 1
ATOM 1354 C CA . ILE A 1 185 ? -2.586 8.729 3.420 1.00 83.56 185 ILE A CA 1
ATOM 1355 C C . ILE A 1 185 ? -4.088 8.960 3.574 1.00 83.56 185 ILE A C 1
ATOM 1357 O O . ILE A 1 185 ? -4.662 8.541 4.577 1.00 83.56 185 ILE A O 1
ATOM 1361 N N . LEU A 1 186 ? -4.738 9.583 2.587 1.00 86.94 186 LEU A N 1
ATOM 1362 C CA . LEU A 1 186 ? -6.180 9.839 2.610 1.00 86.94 186 LEU A CA 1
ATOM 1363 C C . LEU A 1 186 ? -6.982 8.536 2.641 1.00 86.94 186 LEU A C 1
ATOM 1365 O O . LEU A 1 186 ? -7.921 8.417 3.427 1.00 86.94 186 LEU A O 1
ATOM 1369 N N . GLY A 1 187 ? -6.588 7.543 1.841 1.00 83.94 187 GLY A N 1
ATOM 1370 C CA . GLY A 1 187 ? -7.206 6.219 1.847 1.00 83.94 187 GLY A CA 1
ATOM 1371 C C . GLY A 1 187 ? -7.050 5.516 3.196 1.00 83.94 187 GLY A C 1
ATOM 1372 O O . GLY A 1 187 ? -8.030 5.024 3.756 1.00 83.94 187 GLY A O 1
ATOM 1373 N N . GLY A 1 188 ? -5.841 5.519 3.763 1.00 79.06 188 GLY A N 1
ATOM 1374 C CA . GLY A 1 188 ? -5.571 4.945 5.082 1.00 79.06 188 GLY A CA 1
ATOM 1375 C C . GLY A 1 188 ? -6.343 5.652 6.197 1.00 79.06 188 GLY A C 1
ATOM 1376 O O . GLY A 1 188 ? -6.982 4.996 7.019 1.00 79.06 188 GLY A O 1
ATOM 1377 N N . TRP A 1 189 ? -6.347 6.986 6.189 1.00 81.44 189 TRP A N 1
ATOM 1378 C CA . TRP A 1 189 ? -7.114 7.801 7.126 1.00 81.44 189 TRP A CA 1
ATOM 1379 C C . TRP A 1 189 ? -8.607 7.488 7.048 1.00 81.44 189 TRP A C 1
ATOM 1381 O O . TRP A 1 189 ? -9.216 7.221 8.079 1.00 81.44 189 TRP A O 1
ATOM 1391 N N . TYR A 1 190 ? -9.178 7.448 5.840 1.00 81.88 190 TYR A N 1
ATOM 1392 C CA . TYR A 1 190 ? -10.588 7.126 5.618 1.00 81.88 190 TYR A CA 1
ATOM 1393 C C . TYR A 1 190 ? -10.963 5.747 6.185 1.00 81.88 190 TYR A C 1
ATOM 1395 O O . TYR A 1 190 ? -11.972 5.613 6.884 1.00 81.88 190 TYR A O 1
ATOM 1403 N N . LEU A 1 191 ? -10.130 4.728 5.940 1.00 71.94 191 LEU A N 1
ATOM 1404 C CA . LEU A 1 191 ? -10.339 3.378 6.472 1.00 71.94 191 LEU A CA 1
ATOM 1405 C C . LEU A 1 191 ? -10.297 3.357 8.006 1.00 71.94 191 LEU A C 1
ATOM 1407 O O . LEU A 1 191 ? -11.167 2.756 8.636 1.00 71.94 191 LEU A O 1
ATOM 1411 N N . VAL A 1 192 ? -9.327 4.047 8.613 1.00 71.81 192 VAL A N 1
ATOM 1412 C CA . VAL A 1 192 ? -9.198 4.138 10.076 1.00 71.81 192 VAL A CA 1
ATOM 1413 C C . VAL A 1 192 ? -10.351 4.928 10.691 1.00 71.81 192 VAL A C 1
ATOM 1415 O O . VAL A 1 192 ? -10.869 4.521 11.728 1.00 71.81 192 VAL A O 1
ATOM 1418 N N . SER A 1 193 ? -10.778 6.032 10.072 1.00 73.19 193 SER A N 1
ATOM 1419 C CA . SER A 1 193 ? -11.902 6.827 10.569 1.00 73.19 193 SER A CA 1
ATOM 1420 C C . SER A 1 193 ? -13.208 6.048 10.515 1.00 73.19 193 SER A C 1
ATOM 1422 O O . SER A 1 193 ? -13.985 6.118 11.459 1.00 73.19 193 SER A O 1
ATOM 1424 N N . ARG A 1 194 ? -13.423 5.250 9.459 1.00 69.88 194 ARG A N 1
ATOM 1425 C CA . ARG A 1 194 ? -14.630 4.430 9.323 1.00 69.88 194 ARG A CA 1
ATOM 1426 C C . ARG A 1 194 ? -14.659 3.271 10.314 1.00 69.88 194 ARG A C 1
ATOM 1428 O O . ARG A 1 194 ? -15.721 2.927 10.795 1.00 69.88 194 ARG A O 1
ATOM 1435 N N . ALA A 1 195 ? -13.511 2.678 10.632 1.00 62.44 195 ALA A N 1
ATOM 1436 C CA . ALA A 1 195 ? -13.439 1.610 11.629 1.00 62.44 195 ALA A CA 1
ATOM 1437 C C . ALA A 1 195 ? -13.673 2.096 13.075 1.00 62.44 195 ALA A C 1
ATOM 1439 O O . ALA A 1 195 ? -13.822 1.270 13.970 1.00 62.4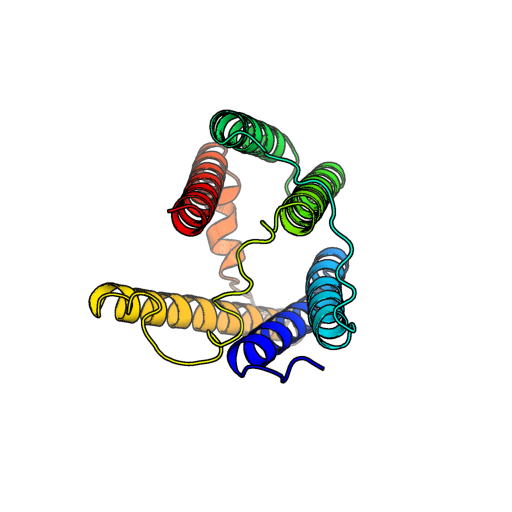4 195 ALA A O 1
ATOM 1440 N N . ARG A 1 196 ? -13.635 3.415 13.317 1.00 64.56 196 ARG A N 1
ATOM 1441 C CA . ARG A 1 196 ? -13.837 4.038 14.637 1.00 64.56 196 ARG A CA 1
ATOM 1442 C C . ARG A 1 196 ? -15.210 4.699 14.808 1.00 64.56 196 ARG A C 1
ATOM 1444 O O . ARG A 1 196 ? -15.513 5.086 15.934 1.00 64.56 196 ARG A O 1
ATOM 1451 N N . ALA A 1 197 ? -15.946 4.904 13.715 1.00 57.44 197 ALA A N 1
ATOM 1452 C CA . ALA A 1 197 ? -17.297 5.462 13.700 1.00 57.44 197 ALA A CA 1
ATOM 1453 C C . ALA A 1 197 ? -18.322 4.342 13.894 1.00 57.44 197 ALA A C 1
ATOM 1455 O O . ALA A 1 197 ? -19.312 4.601 14.607 1.00 57.44 197 ALA A O 1
#

Radius of gyration: 19.88 Å; chains: 1; bounding box: 44×39×57 Å

Foldseek 3Di:
DAPDDPVLVVQLVVLQVQLVVCVVVVVNLSNCVSPVVSVVSVVVRVDDPDPDQAAAPPDDLVNLLVVLVVLLVVLLVDDPPDPVNSVSVVVVVVVVVVNVVNDDDPPCPVCPVVPDDPDPPPPDPVVVVVVVVVVVVVVVLVVLQVVLVVCCVVPVVDDRDRVVVVCVVLCVDSVSSVVVSVVVSVVVSVVVVVVVD